Protein AF-A0A7S1FEN5-F1 (afdb_monomer)

Foldseek 3Di:
DVVVVVVVVVVVVVVVVVVVVVVVVVVVVVVVVVVVVVVVVVVVVVVVVVVVVVVVVVVVVVVVVVVVVVVVVVVVVVVVVVVVVVVVVVVVVVVVVVVVVVVPPDPDDDDDDDDDDDDDDDDDDDDDDDDDDDDDDDDDDDDDDDDDDDDDDDDDDDDDDDDDDDDDDDDDDDDDDDDDDDDDPPVVVVVCVVVVVVVVLVDDPPPCPVVVVVVPPDDPQDPDLVSLLVCQSVVVCDPVSNVVSVVSVVVVCVVVVVVVCCVVCVVVVDPCPPPVVVVVVVVVVVVVD

Organism: Noctiluca scintillans (NCBI:txid2966)

Solvent-accessible surface area (backbone atoms only — not comparable to full-atom values): 18601 Å² total; per-residue (Å²): 114,67,67,62,53,51,52,50,52,51,53,51,51,52,52,50,50,52,52,52,50,53,53,47,55,54,48,52,53,51,50,54,52,50,51,56,51,51,56,51,49,54,58,48,51,55,49,52,52,55,49,51,52,54,49,51,54,51,52,52,58,49,50,55,52,51,50,54,51,50,54,50,51,53,53,51,52,51,50,54,53,52,51,51,52,51,53,53,53,50,55,52,48,52,54,50,54,52,52,50,53,64,70,67,56,78,91,74,85,89,78,89,83,84,89,83,90,81,88,82,83,92,78,88,81,86,84,90,88,84,90,85,80,91,82,92,88,90,86,80,86,85,83,88,78,90,80,84,85,84,89,80,93,77,91,79,80,90,82,87,80,82,91,87,85,88,80,92,81,92,79,91,78,90,82,92,74,95,72,79,85,79,77,76,76,66,61,64,58,55,52,51,52,53,48,47,53,55,46,64,76,65,58,88,69,87,85,55,58,73,66,51,60,77,66,51,74,82,73,78,74,59,101,40,73,69,54,56,52,71,54,57,81,49,77,89,64,39,73,67,51,42,50,51,49,52,50,54,46,51,50,51,50,48,52,52,49,50,48,53,47,46,66,66,42,51,63,70,75,33,81,66,71,36,75,64,49,58,51,50,51,53,50,51,52,65,73,75,107

Mean predicted aligned error: 22.25 Å

Secondary structure (DSSP, 8-state):
-HHHHHHHHHHHHHHHHHHHHHHHHHHHHHHHHHHHHHHHHHHHHHHHHHHHHHHHHHHHHHHHHHHHHHHHHHHHHHHHHHHHHHHHHHHHHHHHHHHHHHHTS------------------------------------PPP------------PPPP------------------PPPPPPTHHHHHHHHHHHHHHHTSS--SSSHHHHHHHS------S-HHHHHTTTT-GGG-HHHHHHHHHHHHHHHHHHHHHHHHHHHHHHH-GGGSHHHHHHHHHHHHHH-

Radius of gyration: 44.17 Å; Cα contacts (8 Å, |Δi|>4): 22; chains: 1; bounding box: 114×88×141 Å

Sequence (289 aa):
MEEARMQDLIADLDRLRNTMQERLSKCEAQVAMRQTTAEQTEKLDSKIESLRTQISDRIAGSFDRIQEVQEDCDKLKRAISWDLERVAAGKVREKKDLAVAKLNKPRGAVMRRSDQTDDGEDVEPEYTKRPASVGEVALGKRPDLDVVGGQGFQRATVGIGSVVSHEMSISKMRTGQRRKPKRSTRWEIHQSVLQGIIRAFSMDEESNIGVAAEKANCYELKESVWDASLLLGYSKLGLVSNALLLLGFMINILLQSTFCYLVLYLPHIGDSYTSDGIEDFRRWYRNTS

pLDDT: mean 71.44, std 23.82, range [29.48, 98.19]

Structure (mmCIF, N/CA/C/O backbone):
data_AF-A0A7S1FEN5-F1
#
_entry.id   AF-A0A7S1FEN5-F1
#
loop_
_atom_site.group_PDB
_atom_site.id
_atom_site.type_symbol
_atom_site.label_atom_id
_atom_site.label_alt_id
_atom_site.label_comp_id
_atom_site.label_asym_id
_atom_site.label_entity_id
_atom_site.label_seq_id
_atom_site.pdbx_PDB_ins_code
_atom_site.Cartn_x
_atom_site.Cartn_y
_atom_site.Cartn_z
_atom_site.occupancy
_atom_site.B_iso_or_equiv
_atom_site.auth_seq_id
_atom_site.auth_comp_id
_atom_site.auth_asym_id
_atom_site.auth_atom_id
_atom_site.pdbx_PDB_model_num
ATOM 1 N N . MET A 1 1 ? 43.713 0.591 -63.435 1.00 78.06 1 MET A N 1
ATOM 2 C CA . MET A 1 1 ? 42.940 -0.384 -62.624 1.00 78.06 1 MET A CA 1
ATOM 3 C C . MET A 1 1 ? 43.125 -0.136 -61.127 1.00 78.06 1 MET A C 1
ATOM 5 O O . MET A 1 1 ? 42.150 -0.237 -60.397 1.00 78.06 1 MET A O 1
ATOM 9 N N . GLU A 1 2 ? 44.327 0.218 -60.664 1.00 91.06 2 GLU A N 1
ATOM 10 C CA . GLU A 1 2 ? 44.601 0.494 -59.241 1.00 91.06 2 GLU A CA 1
ATOM 11 C C . GLU A 1 2 ? 43.917 1.763 -58.707 1.00 91.06 2 GLU A C 1
ATOM 13 O O . GLU A 1 2 ? 43.344 1.724 -57.623 1.00 91.06 2 GLU A O 1
ATOM 18 N N . GLU A 1 3 ? 43.864 2.846 -59.489 1.00 92.69 3 GLU A N 1
ATOM 19 C CA . GLU A 1 3 ? 43.166 4.085 -59.095 1.00 92.69 3 GLU A CA 1
ATOM 20 C C . GLU A 1 3 ? 41.672 3.867 -58.818 1.00 92.69 3 GLU A C 1
ATOM 22 O O . GLU A 1 3 ? 41.144 4.367 -57.830 1.00 92.69 3 GLU A O 1
ATOM 27 N N . ALA A 1 4 ? 41.001 3.055 -59.642 1.00 92.38 4 ALA A N 1
ATOM 28 C CA . ALA A 1 4 ? 39.589 2.728 -59.453 1.00 92.38 4 ALA A CA 1
ATOM 29 C C . ALA A 1 4 ? 39.345 1.949 -58.148 1.00 92.38 4 ALA A C 1
ATOM 31 O O . ALA A 1 4 ? 38.371 2.210 -57.451 1.00 92.38 4 ALA A O 1
ATOM 32 N N . ARG A 1 5 ? 40.254 1.034 -57.775 1.00 94.44 5 ARG A N 1
ATOM 33 C CA . ARG A 1 5 ? 40.177 0.304 -56.495 1.00 94.44 5 ARG A CA 1
ATOM 34 C C . ARG A 1 5 ? 40.418 1.219 -55.298 1.00 94.44 5 ARG A C 1
ATOM 36 O O . ARG A 1 5 ? 39.801 1.042 -54.256 1.00 94.44 5 ARG A O 1
ATOM 43 N N . MET A 1 6 ? 41.313 2.193 -55.446 1.00 95.88 6 MET A N 1
ATOM 44 C CA . MET A 1 6 ? 41.593 3.169 -54.397 1.00 95.88 6 MET A CA 1
ATOM 45 C C . MET A 1 6 ? 40.400 4.106 -54.170 1.00 95.88 6 MET A C 1
ATOM 47 O O . MET A 1 6 ? 40.047 4.365 -53.025 1.00 95.88 6 MET A O 1
ATOM 51 N N . GLN A 1 7 ? 39.742 4.563 -55.240 1.00 96.06 7 GLN A N 1
ATOM 52 C CA . GLN A 1 7 ? 38.523 5.372 -55.142 1.00 96.06 7 GLN A CA 1
ATOM 53 C C . GLN A 1 7 ? 37.363 4.611 -54.488 1.00 96.06 7 GLN A C 1
ATOM 55 O O . GLN A 1 7 ? 36.660 5.183 -53.657 1.00 96.06 7 GLN A O 1
ATOM 60 N N . ASP A 1 8 ? 37.199 3.327 -54.811 1.00 96.50 8 ASP A N 1
ATOM 61 C CA . ASP A 1 8 ? 36.177 2.470 -54.197 1.00 96.50 8 ASP A CA 1
ATOM 62 C C . ASP A 1 8 ? 36.429 2.284 -52.690 1.00 96.50 8 ASP A C 1
ATOM 64 O O . ASP A 1 8 ? 35.535 2.484 -51.869 1.00 96.50 8 ASP A O 1
ATOM 68 N N . LEU A 1 9 ? 37.688 2.044 -52.299 1.00 97.00 9 LEU A N 1
ATOM 69 C CA . LEU A 1 9 ? 38.079 1.950 -50.889 1.00 97.00 9 LEU A CA 1
ATOM 70 C C . LEU A 1 9 ? 37.823 3.257 -50.120 1.00 97.00 9 LEU A C 1
ATOM 72 O O . LEU A 1 9 ? 37.379 3.221 -48.973 1.00 97.00 9 LEU A O 1
ATOM 76 N N . ILE A 1 10 ? 38.092 4.414 -50.734 1.00 97.19 10 ILE A N 1
ATOM 77 C CA . ILE A 1 10 ? 37.816 5.726 -50.127 1.00 97.19 10 ILE A CA 1
ATOM 78 C C . ILE A 1 10 ? 36.309 5.904 -49.910 1.00 97.19 10 ILE A C 1
ATOM 80 O O . ILE A 1 10 ? 35.891 6.294 -48.819 1.00 97.19 10 ILE A O 1
ATOM 84 N N . ALA A 1 11 ? 35.493 5.566 -50.912 1.00 96.56 11 ALA A N 1
ATOM 85 C CA . ALA A 1 11 ? 34.041 5.655 -50.809 1.00 96.56 11 ALA A CA 1
ATOM 86 C C . ALA A 1 11 ? 33.482 4.744 -49.700 1.00 96.56 11 ALA A C 1
ATOM 88 O O . ALA A 1 11 ? 32.596 5.158 -48.947 1.00 96.56 11 ALA A O 1
ATOM 89 N N . ASP A 1 12 ? 34.020 3.533 -49.551 1.00 97.69 12 ASP A N 1
ATOM 90 C CA . ASP A 1 12 ? 33.620 2.611 -48.487 1.00 97.69 12 ASP A CA 1
ATOM 91 C C . ASP A 1 12 ? 34.062 3.079 -47.094 1.00 97.69 12 ASP A C 1
ATOM 93 O O . ASP A 1 12 ? 33.288 2.976 -46.136 1.00 97.69 12 ASP A O 1
ATOM 97 N N . LEU A 1 13 ? 35.253 3.672 -46.962 1.00 97.31 13 LEU A N 1
ATOM 98 C CA . LEU A 1 13 ? 35.689 4.291 -45.707 1.00 97.31 13 LEU A CA 1
ATOM 99 C C . LEU A 1 13 ? 34.803 5.480 -45.315 1.00 97.31 13 LEU A C 1
ATOM 101 O O . LEU A 1 13 ? 34.437 5.607 -44.144 1.00 97.31 13 LEU A O 1
ATOM 105 N N . ASP A 1 14 ? 34.404 6.317 -46.274 1.00 97.75 14 ASP A N 1
ATOM 106 C CA . ASP A 1 14 ? 33.474 7.421 -46.028 1.00 97.75 14 ASP A CA 1
ATOM 107 C C . ASP A 1 14 ? 32.087 6.913 -45.601 1.00 97.75 14 ASP A C 1
ATOM 109 O O . ASP A 1 14 ? 31.501 7.438 -44.648 1.00 97.75 14 ASP A O 1
ATOM 113 N N . ARG A 1 15 ? 31.574 5.851 -46.239 1.00 97.88 15 ARG A N 1
ATOM 114 C CA . ARG A 1 15 ? 30.320 5.191 -45.828 1.00 97.88 15 ARG A CA 1
ATOM 115 C C . ARG A 1 15 ? 30.409 4.640 -44.411 1.00 97.88 15 ARG A C 1
ATOM 117 O O . ARG A 1 15 ? 29.484 4.839 -43.617 1.00 97.88 15 ARG A O 1
ATOM 124 N N . LEU A 1 16 ? 31.513 3.973 -44.075 1.00 97.94 16 LEU A N 1
ATOM 125 C CA . LEU A 1 16 ? 31.723 3.414 -42.744 1.00 97.94 16 LEU A CA 1
ATOM 126 C C . LEU A 1 16 ? 31.821 4.518 -41.687 1.00 97.94 16 LEU A C 1
ATOM 128 O O . LEU A 1 16 ? 31.170 4.413 -40.647 1.00 97.94 16 LEU A O 1
ATOM 132 N N . ARG A 1 17 ? 32.567 5.598 -41.962 1.00 98.00 17 ARG A N 1
ATOM 133 C CA . ARG A 1 17 ? 32.655 6.771 -41.079 1.00 98.00 17 ARG A CA 1
ATOM 134 C C . ARG A 1 17 ? 31.272 7.358 -40.818 1.00 98.00 17 ARG A C 1
ATOM 136 O O . ARG A 1 17 ? 30.912 7.562 -39.662 1.00 98.00 17 ARG A O 1
ATOM 143 N N . ASN A 1 18 ? 30.488 7.582 -41.871 1.00 97.81 18 ASN A N 1
ATOM 144 C CA . ASN A 1 18 ? 29.148 8.155 -41.747 1.00 97.81 18 ASN A CA 1
ATOM 145 C C . ASN A 1 18 ? 28.219 7.236 -40.932 1.00 97.81 18 ASN A C 1
ATOM 147 O O . ASN A 1 18 ? 27.517 7.709 -40.042 1.00 97.81 18 ASN A O 1
ATOM 151 N N . THR A 1 19 ? 28.288 5.920 -41.158 1.00 98.19 19 THR A N 1
ATOM 152 C CA . THR A 1 19 ? 27.511 4.924 -40.397 1.00 98.19 19 THR A CA 1
ATOM 153 C C . THR A 1 19 ? 27.903 4.907 -38.916 1.00 98.19 19 THR A C 1
ATOM 155 O O . THR A 1 19 ? 27.044 4.867 -38.035 1.00 98.19 19 THR A O 1
ATOM 158 N N . MET A 1 20 ? 29.203 4.955 -38.609 1.00 97.94 20 MET A N 1
ATOM 159 C CA . MET A 1 20 ? 29.689 5.021 -37.228 1.00 97.94 20 MET A CA 1
ATOM 160 C C . MET A 1 20 ? 29.259 6.319 -36.543 1.00 97.94 20 MET A C 1
ATOM 162 O O . MET A 1 20 ? 28.839 6.285 -35.389 1.00 97.94 20 MET A O 1
ATOM 166 N N . GLN A 1 21 ? 29.305 7.445 -37.255 1.00 97.94 21 GLN A N 1
ATOM 167 C CA . GLN A 1 21 ? 28.906 8.743 -36.723 1.00 97.94 21 GLN A CA 1
ATOM 168 C C . GLN A 1 21 ? 27.400 8.815 -36.438 1.00 97.94 21 GLN A C 1
ATOM 170 O O . GLN A 1 21 ? 27.000 9.315 -35.388 1.00 97.94 21 GLN A O 1
ATOM 175 N N . GLU A 1 22 ? 26.564 8.235 -37.302 1.00 98.00 22 GLU A N 1
ATOM 176 C CA . GLU A 1 22 ? 25.127 8.095 -37.046 1.00 98.00 22 GLU A CA 1
ATOM 177 C C . GLU A 1 22 ? 24.872 7.252 -35.787 1.00 98.00 22 GLU A C 1
ATOM 179 O O . GLU A 1 22 ? 24.154 7.674 -34.877 1.00 98.00 22 GLU A O 1
ATOM 184 N N . ARG A 1 23 ? 25.522 6.086 -35.670 1.00 97.88 23 ARG A N 1
ATOM 185 C CA . ARG A 1 23 ? 25.396 5.229 -34.479 1.00 97.88 23 ARG A CA 1
ATOM 186 C C . ARG A 1 23 ? 25.867 5.928 -33.207 1.00 97.88 23 ARG A C 1
ATOM 188 O O . ARG A 1 23 ? 25.248 5.733 -32.161 1.00 97.88 23 ARG A O 1
ATOM 195 N N . LEU A 1 24 ? 26.921 6.736 -33.296 1.00 98.00 24 LEU A N 1
ATOM 196 C CA . LEU A 1 24 ? 27.443 7.512 -32.177 1.00 98.00 24 LEU A CA 1
ATOM 197 C C . LEU A 1 24 ? 26.436 8.583 -31.743 1.00 98.00 24 LEU A C 1
ATOM 199 O O . LEU A 1 24 ? 26.059 8.592 -30.576 1.00 98.00 24 LEU A O 1
ATOM 203 N N . SER A 1 25 ? 25.880 9.366 -32.677 1.00 97.88 25 SER A N 1
ATOM 204 C CA . SER A 1 25 ? 24.835 10.354 -32.352 1.00 97.88 25 SER A CA 1
ATOM 205 C C . SER A 1 25 ? 23.581 9.718 -31.734 1.00 97.88 25 SER A C 1
ATOM 207 O O . SER A 1 25 ? 22.982 10.263 -30.806 1.00 97.88 25 SER A O 1
ATOM 209 N N . LYS A 1 26 ? 23.203 8.515 -32.189 1.00 98.00 26 LYS A N 1
ATOM 210 C CA . LYS A 1 26 ? 22.077 7.762 -31.623 1.00 98.00 26 LYS A CA 1
ATOM 211 C C . LYS A 1 26 ? 22.383 7.277 -30.205 1.00 98.00 26 LYS A C 1
ATOM 213 O O . LYS A 1 26 ? 21.498 7.298 -29.351 1.00 98.00 26 LYS A O 1
ATOM 218 N N . CYS A 1 27 ? 23.620 6.850 -29.954 1.00 97.56 27 CYS A N 1
ATOM 219 C CA . CYS A 1 27 ? 24.080 6.446 -28.628 1.00 97.56 27 CYS A CA 1
ATOM 220 C C . CYS A 1 27 ? 24.089 7.638 -27.659 1.00 97.56 27 CYS A C 1
ATOM 222 O O . CYS A 1 27 ? 23.552 7.529 -26.560 1.00 97.56 27 CYS A O 1
ATOM 224 N N . GLU A 1 28 ? 24.604 8.795 -28.083 1.00 97.44 28 GLU A N 1
ATOM 225 C CA . GLU A 1 28 ? 24.600 10.034 -27.291 1.00 97.44 28 GLU A CA 1
ATOM 226 C C . GLU A 1 28 ? 23.176 10.473 -26.927 1.00 97.44 28 GLU A C 1
ATOM 228 O O . GLU A 1 28 ? 22.887 10.733 -25.758 1.00 97.44 28 GLU A O 1
ATOM 233 N N . ALA A 1 29 ? 22.251 10.458 -27.893 1.00 97.06 29 ALA A N 1
ATOM 234 C CA . ALA A 1 29 ? 20.841 10.748 -27.638 1.00 97.06 29 ALA A CA 1
ATOM 235 C C . ALA A 1 29 ? 20.212 9.749 -26.646 1.00 97.06 29 ALA A C 1
ATOM 237 O O . ALA A 1 29 ? 19.434 10.135 -25.771 1.00 97.06 29 ALA A O 1
ATOM 238 N N . GLN A 1 30 ? 20.568 8.464 -26.737 1.00 97.12 30 GLN A N 1
ATOM 239 C CA . GLN A 1 30 ? 20.090 7.442 -25.805 1.00 97.12 30 GLN A CA 1
ATOM 240 C C . GLN A 1 30 ? 20.644 7.644 -24.386 1.00 97.12 30 GLN A C 1
ATOM 242 O O . GLN A 1 30 ? 19.918 7.420 -23.415 1.00 97.12 30 GLN A O 1
ATOM 247 N N . VAL A 1 31 ? 21.898 8.079 -24.249 1.00 96.88 31 VAL A N 1
ATOM 248 C CA . VAL A 1 31 ? 22.499 8.421 -22.951 1.00 96.88 31 VAL A CA 1
ATOM 249 C C . VAL A 1 31 ? 21.798 9.631 -22.337 1.00 96.88 31 VAL A C 1
ATOM 251 O O . VAL A 1 31 ? 21.419 9.562 -21.170 1.00 96.88 31 VAL A O 1
ATOM 254 N N . ALA A 1 32 ? 21.533 10.683 -23.118 1.00 96.25 32 ALA A N 1
ATOM 255 C CA . ALA A 1 32 ? 20.797 11.857 -22.645 1.00 96.25 32 ALA A CA 1
ATOM 256 C C . ALA A 1 32 ? 19.379 11.491 -22.167 1.00 96.25 32 ALA A C 1
ATOM 258 O O . ALA A 1 32 ? 18.959 11.883 -21.078 1.00 96.25 32 ALA A O 1
ATOM 259 N N . MET A 1 33 ? 18.662 10.653 -22.926 1.00 96.44 33 MET A N 1
ATOM 260 C CA . MET A 1 33 ? 17.355 10.136 -22.505 1.00 96.44 33 MET A CA 1
ATOM 261 C C . MET A 1 33 ? 17.456 9.354 -21.190 1.00 96.44 33 MET A C 1
ATOM 263 O O . MET A 1 33 ? 16.675 9.599 -20.273 1.00 96.44 33 MET A O 1
ATOM 267 N N . ARG A 1 34 ? 18.447 8.464 -21.049 1.00 95.56 34 ARG A N 1
ATOM 268 C CA . ARG A 1 34 ? 18.653 7.699 -19.808 1.00 95.56 34 ARG A CA 1
ATOM 269 C C . ARG A 1 34 ? 18.972 8.589 -18.607 1.00 95.56 34 ARG A C 1
ATOM 271 O O . ARG A 1 34 ? 18.458 8.325 -17.523 1.00 95.56 34 ARG A O 1
ATOM 278 N N . GLN A 1 35 ? 19.763 9.644 -18.794 1.00 96.62 35 GLN A N 1
ATOM 279 C CA . GLN A 1 35 ? 20.056 10.620 -17.740 1.00 96.62 35 GLN A CA 1
ATOM 280 C C . GLN A 1 35 ? 18.778 11.309 -17.255 1.00 96.62 35 GLN A C 1
ATOM 282 O O . GLN A 1 35 ? 18.487 11.271 -16.064 1.00 96.62 35 GLN A O 1
ATOM 287 N N . THR A 1 36 ? 17.947 11.820 -18.168 1.00 95.94 36 THR A N 1
ATOM 288 C CA . THR A 1 36 ? 16.674 12.451 -17.772 1.00 95.94 36 THR A CA 1
ATOM 289 C C . THR A 1 36 ? 15.723 11.479 -17.068 1.00 95.94 36 THR A C 1
ATOM 291 O O . THR A 1 36 ? 15.047 11.862 -16.114 1.00 95.94 36 THR A O 1
ATOM 294 N N . THR A 1 37 ? 15.686 10.202 -17.474 1.00 94.88 37 THR A N 1
ATOM 295 C CA . THR A 1 37 ? 14.890 9.192 -16.759 1.00 94.88 37 THR A CA 1
ATOM 296 C C . THR A 1 37 ? 15.449 8.891 -15.369 1.00 94.88 37 THR A C 1
ATOM 298 O O . THR A 1 37 ? 14.664 8.741 -14.438 1.00 94.88 37 THR A O 1
ATOM 301 N N . ALA A 1 38 ? 16.776 8.862 -15.205 1.00 95.38 38 ALA A N 1
ATOM 302 C CA . ALA A 1 38 ? 17.422 8.636 -13.913 1.00 95.38 38 ALA A CA 1
ATOM 303 C C . ALA A 1 38 ? 17.136 9.784 -12.924 1.00 95.38 38 ALA A C 1
ATOM 305 O O . ALA A 1 38 ? 16.788 9.546 -11.767 1.00 95.38 38 ALA A O 1
ATOM 306 N N . GLU A 1 39 ? 17.175 11.031 -13.400 1.00 96.56 39 GLU A N 1
ATOM 307 C CA . GLU A 1 39 ? 16.791 12.206 -12.606 1.00 96.56 39 GLU A CA 1
ATOM 308 C C . GLU A 1 39 ? 15.313 12.156 -12.181 1.00 96.56 39 GLU A C 1
ATOM 310 O O . GLU A 1 39 ? 14.952 12.518 -11.057 1.00 96.56 39 GLU A O 1
ATOM 315 N N . GLN A 1 40 ? 14.423 11.682 -13.063 1.00 95.69 40 GLN A N 1
ATOM 316 C CA . GLN A 1 40 ? 13.011 11.500 -12.723 1.00 95.69 40 GLN A CA 1
ATOM 317 C C . GLN A 1 40 ? 12.803 10.412 -11.667 1.00 95.69 40 GLN A C 1
ATOM 319 O O . GLN A 1 40 ? 11.978 10.610 -10.771 1.00 95.69 40 GLN A O 1
ATOM 324 N N . THR A 1 41 ? 13.538 9.298 -11.744 1.00 94.56 41 THR A N 1
ATOM 325 C CA . THR A 1 41 ? 13.460 8.230 -10.737 1.00 94.56 41 THR A CA 1
ATOM 326 C C . THR A 1 41 ? 13.948 8.710 -9.374 1.00 94.56 41 THR A C 1
ATOM 328 O O . THR A 1 41 ? 13.223 8.552 -8.398 1.00 94.56 41 THR A O 1
ATOM 331 N N . GLU A 1 42 ? 15.065 9.441 -9.304 1.00 97.12 42 GLU A N 1
ATOM 332 C CA . GLU A 1 42 ? 15.575 10.006 -8.042 1.00 97.12 42 GLU A CA 1
ATOM 333 C C . GLU A 1 42 ? 14.578 11.002 -7.411 1.00 97.12 42 GLU A C 1
ATOM 335 O O . GLU A 1 42 ? 14.336 11.032 -6.197 1.00 97.12 42 GLU A O 1
ATOM 340 N N . LYS A 1 43 ? 13.905 11.799 -8.249 1.00 97.00 43 LYS A N 1
ATOM 341 C CA . LYS A 1 43 ? 12.845 12.710 -7.801 1.00 97.00 43 LYS A CA 1
ATOM 342 C C . LYS A 1 43 ? 11.600 11.978 -7.287 1.00 97.00 43 LYS A C 1
ATOM 344 O O . LYS A 1 43 ? 10.888 12.514 -6.435 1.00 97.00 43 LYS A O 1
ATOM 349 N N . LEU A 1 44 ? 11.275 10.807 -7.828 1.00 96.62 44 LEU A N 1
ATOM 350 C CA . LEU A 1 44 ? 10.178 9.982 -7.319 1.00 96.62 44 LEU A CA 1
ATOM 351 C C . LEU A 1 44 ? 10.573 9.296 -6.011 1.00 96.62 44 LEU A C 1
ATOM 353 O O . LEU A 1 44 ? 9.789 9.345 -5.065 1.00 96.62 44 LEU A O 1
ATOM 357 N N . ASP A 1 45 ? 11.792 8.773 -5.917 1.00 96.38 45 ASP A N 1
ATOM 358 C CA . ASP A 1 45 ? 12.302 8.116 -4.712 1.00 96.38 45 ASP A CA 1
ATOM 359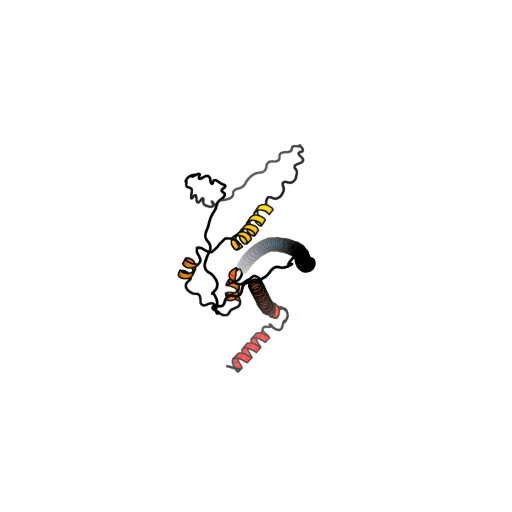 C C . ASP A 1 45 ? 12.346 9.079 -3.520 1.00 96.38 45 ASP A C 1
ATOM 361 O O . ASP A 1 45 ? 11.830 8.775 -2.443 1.00 96.38 45 ASP A O 1
ATOM 365 N N . SER A 1 46 ? 12.829 10.308 -3.726 1.00 96.81 46 SER A N 1
ATOM 366 C CA . SER A 1 46 ? 12.798 11.351 -2.688 1.00 96.81 46 SER A CA 1
ATOM 367 C C . SER A 1 46 ? 11.375 11.718 -2.234 1.00 96.81 46 SER A C 1
ATOM 369 O O . SER A 1 46 ? 11.147 11.985 -1.050 1.00 96.81 46 SER A O 1
ATOM 371 N N . LYS A 1 47 ? 10.381 11.694 -3.134 1.00 97.50 47 LYS A N 1
ATOM 372 C CA . LYS A 1 47 ? 8.966 11.888 -2.763 1.00 97.50 47 LYS A CA 1
ATOM 373 C C . LYS A 1 47 ? 8.408 10.705 -1.982 1.00 97.50 47 LYS A C 1
ATOM 375 O O . LYS A 1 47 ? 7.647 10.926 -1.042 1.00 97.50 47 LYS A O 1
ATOM 380 N N . ILE A 1 48 ? 8.754 9.479 -2.373 1.00 96.19 48 ILE A N 1
ATOM 381 C CA . ILE A 1 48 ? 8.338 8.263 -1.669 1.00 96.19 48 ILE A CA 1
ATOM 382 C C . ILE A 1 48 ? 8.867 8.302 -0.235 1.00 96.19 48 ILE A C 1
ATOM 384 O O . ILE A 1 48 ? 8.086 8.111 0.695 1.00 96.19 48 ILE A O 1
ATOM 388 N N . GLU A 1 49 ? 10.137 8.653 -0.036 1.00 97.38 49 GLU A N 1
ATOM 389 C CA . GLU A 1 49 ? 10.725 8.723 1.304 1.00 97.38 49 GLU A CA 1
ATOM 390 C C . GLU A 1 49 ? 10.107 9.854 2.152 1.00 97.38 49 GLU A C 1
ATOM 392 O O . GLU A 1 49 ? 9.790 9.673 3.332 1.00 97.38 49 GLU A O 1
ATOM 397 N N . SER A 1 50 ? 9.802 11.005 1.541 1.00 97.75 50 SER A N 1
ATOM 398 C CA . SER A 1 50 ? 9.056 12.079 2.214 1.00 97.75 50 SER A CA 1
ATOM 399 C C . SER A 1 50 ? 7.634 11.663 2.617 1.00 97.75 50 SER A C 1
ATOM 401 O O . SER A 1 50 ? 7.155 12.046 3.685 1.00 97.75 50 SER A O 1
ATOM 403 N N . LEU A 1 51 ? 6.933 10.891 1.784 1.00 96.94 51 LEU A N 1
ATOM 404 C CA . LEU A 1 51 ? 5.608 10.375 2.130 1.00 96.94 51 LEU A CA 1
ATOM 405 C C . LEU A 1 51 ? 5.694 9.302 3.215 1.00 96.94 51 LEU A C 1
ATOM 407 O O . LEU A 1 51 ? 4.862 9.286 4.120 1.00 96.94 51 LEU A O 1
ATOM 411 N N . ARG A 1 52 ? 6.710 8.438 3.159 1.00 97.00 52 ARG A N 1
ATOM 412 C CA . ARG A 1 52 ? 6.949 7.384 4.145 1.00 97.00 52 ARG A CA 1
ATOM 413 C C . ARG A 1 52 ? 7.158 7.962 5.542 1.00 97.00 52 ARG A C 1
ATOM 415 O O . ARG A 1 52 ? 6.484 7.542 6.480 1.00 97.00 52 ARG A O 1
ATOM 422 N N . THR A 1 53 ? 8.025 8.964 5.659 1.00 96.75 53 THR A N 1
ATOM 423 C CA . THR A 1 53 ? 8.263 9.697 6.914 1.00 96.75 53 THR A CA 1
ATOM 424 C C . THR A 1 53 ? 6.991 10.383 7.417 1.00 96.75 53 THR A C 1
ATOM 426 O O . THR A 1 53 ? 6.593 10.170 8.558 1.00 96.75 53 THR A O 1
ATOM 429 N N . GLN A 1 54 ? 6.257 11.088 6.548 1.00 97.31 54 GLN A N 1
ATOM 430 C CA . GLN A 1 54 ? 4.988 11.724 6.924 1.00 97.31 54 GLN A CA 1
ATOM 431 C C . GLN A 1 54 ? 3.918 10.726 7.404 1.00 97.31 54 GLN A C 1
ATOM 433 O O . GLN A 1 54 ? 3.149 11.037 8.318 1.00 97.31 54 GLN A O 1
ATOM 438 N N . ILE A 1 55 ? 3.820 9.553 6.774 1.00 95.25 55 ILE A N 1
ATOM 439 C CA . ILE A 1 55 ? 2.895 8.493 7.194 1.00 95.25 55 ILE A CA 1
ATOM 440 C C . ILE A 1 55 ? 3.323 7.940 8.555 1.00 95.25 55 ILE A C 1
ATOM 442 O O . ILE A 1 55 ? 2.475 7.810 9.434 1.00 95.25 55 ILE A O 1
ATOM 446 N N . SER A 1 56 ? 4.617 7.676 8.747 1.00 97.19 56 SER A N 1
ATOM 447 C CA . SER A 1 56 ? 5.163 7.193 10.019 1.00 97.19 56 SER A CA 1
ATOM 448 C C . SER A 1 56 ? 4.853 8.154 11.170 1.00 97.19 56 SER A C 1
ATOM 450 O O . SER A 1 56 ? 4.307 7.733 12.188 1.00 97.19 56 SER A O 1
ATOM 452 N N . ASP A 1 57 ? 5.088 9.453 10.976 1.00 96.56 57 ASP A N 1
ATOM 453 C CA . ASP A 1 57 ? 4.798 10.483 11.981 1.00 96.56 57 ASP A CA 1
ATOM 454 C C . ASP A 1 57 ? 3.300 10.568 12.304 1.00 96.56 57 ASP A C 1
ATOM 456 O O . ASP A 1 57 ? 2.897 10.750 13.455 1.00 96.56 57 ASP A O 1
ATOM 460 N N . ARG A 1 58 ? 2.441 10.414 11.287 1.00 94.75 58 ARG A N 1
ATOM 461 C CA . ARG A 1 58 ? 0.984 10.396 11.473 1.00 94.75 58 ARG A CA 1
ATOM 462 C C . ARG A 1 58 ? 0.513 9.172 12.245 1.00 94.75 58 ARG A C 1
ATOM 464 O O . ARG A 1 58 ? -0.380 9.313 13.079 1.00 94.75 58 ARG A O 1
ATOM 471 N N . ILE A 1 59 ? 1.082 8.002 11.964 1.00 95.19 59 ILE A N 1
ATOM 472 C CA . ILE A 1 59 ? 0.765 6.766 12.682 1.00 95.19 59 ILE A CA 1
ATOM 473 C C . ILE A 1 59 ? 1.196 6.905 14.142 1.00 95.19 59 ILE A C 1
ATOM 475 O O . ILE A 1 59 ? 0.359 6.705 15.021 1.00 95.19 59 ILE A O 1
ATOM 479 N N . ALA A 1 60 ? 2.431 7.346 14.400 1.00 94.38 60 ALA A N 1
ATOM 480 C CA . ALA A 1 60 ? 2.932 7.585 15.753 1.00 94.38 60 ALA A CA 1
ATOM 481 C C . ALA A 1 60 ? 2.026 8.556 16.528 1.00 94.38 60 ALA A C 1
ATOM 483 O O . ALA A 1 60 ? 1.492 8.208 17.577 1.00 94.38 60 ALA A O 1
ATOM 484 N N . GLY A 1 61 ? 1.711 9.718 15.946 1.00 95.06 61 GLY A N 1
ATOM 485 C CA . GLY A 1 61 ? 0.833 10.692 16.597 1.00 95.06 61 GLY A CA 1
ATOM 486 C C . GLY A 1 61 ? -0.619 10.226 16.772 1.00 95.06 61 GLY A C 1
ATOM 487 O O . GLY A 1 61 ? -1.333 10.759 17.621 1.00 95.06 61 GLY A O 1
ATOM 488 N N . SER A 1 62 ? -1.099 9.264 15.977 1.00 92.31 62 SER A N 1
ATOM 489 C CA . SER A 1 62 ? -2.411 8.641 16.197 1.00 92.31 62 SER A CA 1
ATOM 490 C C . SER A 1 62 ? -2.380 7.618 17.330 1.00 92.31 62 SER A C 1
ATOM 492 O O . SER A 1 62 ? -3.338 7.541 18.095 1.00 92.31 62 SER A O 1
ATOM 494 N N . PHE A 1 63 ? -1.270 6.891 17.468 1.00 94.25 63 PHE A N 1
ATOM 495 C CA . PHE A 1 63 ? -1.058 5.927 18.539 1.00 94.25 63 PHE A CA 1
ATOM 496 C C . PHE A 1 63 ? -1.027 6.623 19.903 1.00 94.25 63 PHE A C 1
ATOM 498 O O . PHE A 1 63 ? -1.766 6.220 20.797 1.00 94.25 63 PHE A O 1
ATOM 505 N N . ASP A 1 64 ? -0.304 7.742 20.014 1.00 94.88 64 ASP A N 1
ATOM 506 C CA . ASP A 1 64 ? -0.255 8.553 21.239 1.00 94.88 64 ASP A CA 1
ATOM 507 C C . ASP A 1 64 ? -1.656 9.013 21.685 1.00 94.88 64 ASP A C 1
ATOM 509 O O . ASP A 1 64 ? -2.007 8.939 22.860 1.00 94.88 64 ASP A O 1
ATOM 513 N N . ARG A 1 65 ? -2.505 9.432 20.736 1.00 94.19 65 ARG A N 1
ATOM 514 C CA . ARG A 1 65 ? -3.890 9.853 21.026 1.00 94.19 65 ARG A CA 1
ATOM 515 C C . ARG A 1 65 ? -4.777 8.692 21.458 1.00 94.19 65 ARG A C 1
ATOM 517 O O . ARG A 1 65 ? -5.644 8.873 22.307 1.00 94.19 65 ARG A O 1
ATOM 524 N N . ILE A 1 66 ? -4.610 7.519 20.846 1.00 91.06 66 ILE A N 1
ATOM 525 C CA . ILE A 1 66 ? -5.347 6.313 21.245 1.00 91.06 66 ILE A CA 1
ATOM 526 C C . ILE A 1 66 ? -4.959 5.933 22.673 1.00 91.06 66 ILE A C 1
ATOM 528 O O . ILE A 1 66 ? -5.839 5.629 23.475 1.00 91.06 66 ILE A O 1
ATOM 532 N N . GLN A 1 67 ? -3.669 6.009 23.000 1.00 95.25 67 GLN A N 1
ATOM 533 C CA . GLN A 1 67 ? -3.178 5.747 24.346 1.00 95.25 67 GLN A CA 1
ATOM 534 C C . GLN A 1 67 ? -3.749 6.746 25.364 1.00 95.25 67 GLN A C 1
ATOM 536 O O . GLN A 1 67 ? -4.245 6.326 26.405 1.00 95.25 67 GLN A O 1
ATOM 541 N N . GLU A 1 68 ? -3.771 8.044 25.047 1.00 95.94 68 GLU A N 1
ATOM 542 C CA . GLU A 1 68 ? -4.384 9.074 25.901 1.00 95.94 68 GLU A CA 1
ATOM 543 C C . GLU A 1 68 ? -5.872 8.782 26.171 1.00 95.94 68 GLU A C 1
ATOM 545 O O . GLU A 1 68 ? -6.317 8.765 27.320 1.00 95.94 68 GLU A O 1
ATOM 550 N N . VAL A 1 69 ? -6.640 8.465 25.123 1.00 94.62 69 VAL A N 1
ATOM 551 C CA . VAL A 1 69 ? -8.061 8.100 25.258 1.00 94.62 69 VAL A CA 1
ATOM 552 C C . VAL A 1 69 ? -8.233 6.831 26.093 1.00 94.62 69 VAL A C 1
ATOM 554 O O . VAL A 1 69 ? -9.156 6.749 26.903 1.00 94.62 69 VAL A O 1
ATOM 557 N N . GLN A 1 70 ? -7.351 5.845 25.933 1.00 95.31 70 GLN A N 1
ATOM 558 C CA . GLN A 1 70 ? -7.384 4.616 26.720 1.00 95.31 70 GLN A CA 1
ATOM 559 C C . GLN A 1 70 ? -7.140 4.895 28.210 1.00 95.31 70 GLN A C 1
ATOM 561 O O . GLN A 1 70 ? -7.886 4.397 29.057 1.00 95.31 70 GLN A O 1
ATOM 566 N N . GLU A 1 71 ? -6.160 5.738 28.540 1.00 96.81 71 GLU A N 1
ATOM 567 C CA . GLU A 1 71 ? -5.891 6.151 29.919 1.00 96.81 71 GLU A CA 1
ATOM 568 C C . GLU A 1 71 ? -7.089 6.877 30.548 1.00 96.81 71 GLU A C 1
ATOM 570 O O . GLU A 1 71 ? -7.409 6.659 31.723 1.00 96.81 71 GLU A O 1
ATOM 575 N N . ASP A 1 72 ? -7.784 7.711 29.776 1.00 95.56 72 ASP A N 1
ATOM 576 C CA . ASP A 1 72 ? -8.985 8.412 30.227 1.00 95.56 72 ASP A CA 1
ATOM 577 C C . ASP A 1 72 ? -10.189 7.478 30.396 1.00 95.56 72 ASP A C 1
ATOM 579 O O . ASP A 1 72 ? -10.909 7.581 31.396 1.00 95.56 72 ASP A O 1
ATOM 583 N N . CYS A 1 73 ? -10.374 6.504 29.501 1.00 93.06 73 CYS A N 1
ATOM 584 C CA . CYS A 1 73 ? -11.363 5.441 29.676 1.00 93.06 73 CYS A CA 1
ATOM 585 C C . CYS A 1 73 ? -11.108 4.639 30.961 1.00 93.06 73 CYS A C 1
ATOM 587 O O . CYS A 1 73 ? -12.051 4.351 31.703 1.00 93.06 73 CYS A O 1
ATOM 589 N N . ASP A 1 74 ? -9.850 4.327 31.277 1.00 95.75 74 ASP A N 1
ATOM 590 C CA . ASP A 1 74 ? -9.495 3.609 32.503 1.00 95.75 74 ASP A CA 1
ATOM 591 C C . ASP A 1 74 ? -9.721 4.451 33.766 1.00 95.75 74 ASP A C 1
ATOM 593 O O . ASP A 1 74 ? -10.174 3.927 34.792 1.00 95.75 74 ASP A O 1
ATOM 597 N N . LYS A 1 75 ? -9.448 5.763 33.716 1.00 96.88 75 LYS A N 1
ATOM 598 C CA . LYS A 1 75 ? -9.794 6.695 34.806 1.00 96.88 75 LYS A CA 1
ATOM 599 C C . LYS A 1 75 ? -11.304 6.743 35.023 1.00 96.88 75 LYS A C 1
ATOM 601 O O . LYS A 1 75 ? -11.752 6.623 36.164 1.00 96.88 75 LYS A O 1
ATOM 606 N N . LEU A 1 76 ? -12.080 6.864 33.946 1.00 96.00 76 LEU A N 1
ATOM 607 C CA . LEU A 1 76 ? -13.539 6.898 34.006 1.00 96.00 76 LEU A CA 1
ATOM 608 C C . LEU A 1 76 ? -14.106 5.590 34.571 1.00 96.00 76 LEU A C 1
ATOM 610 O O . LEU A 1 76 ? -14.960 5.615 35.455 1.00 96.00 76 LEU A O 1
ATOM 614 N N . LYS A 1 77 ? -13.580 4.442 34.131 1.00 95.50 77 LYS A N 1
ATOM 615 C CA . LYS A 1 77 ? -13.962 3.121 34.648 1.00 95.50 77 LYS A CA 1
ATOM 616 C C . LYS A 1 77 ? -13.720 3.006 36.155 1.00 95.50 77 LYS A C 1
ATOM 618 O O . LYS A 1 77 ? -14.582 2.508 36.878 1.00 95.50 77 LYS A O 1
ATOM 623 N N . ARG A 1 78 ? -12.575 3.498 36.644 1.00 95.50 78 ARG A N 1
ATOM 624 C CA . ARG A 1 78 ? -12.262 3.541 38.082 1.00 95.50 78 ARG A CA 1
ATOM 625 C C . ARG A 1 78 ? -13.212 4.459 38.857 1.00 95.50 78 ARG A C 1
ATOM 627 O O . ARG A 1 78 ? -13.684 4.055 39.916 1.00 95.50 78 ARG A O 1
ATOM 634 N N . ALA A 1 79 ? -13.536 5.636 38.321 1.00 94.69 79 ALA A N 1
ATOM 635 C CA . ALA A 1 79 ? -14.483 6.567 38.942 1.00 94.69 79 ALA A CA 1
ATOM 636 C C . ALA A 1 79 ? -15.891 5.960 39.072 1.00 94.69 79 ALA A C 1
ATOM 638 O O . ALA A 1 79 ? -16.466 5.968 40.157 1.00 94.69 79 ALA A O 1
ATOM 639 N N . ILE A 1 80 ? -16.400 5.336 38.004 1.00 93.38 80 ILE A N 1
ATOM 640 C CA . ILE A 1 80 ? -17.703 4.653 38.015 1.00 93.38 80 ILE A CA 1
ATOM 641 C C . ILE A 1 80 ? -17.723 3.522 39.052 1.00 93.38 80 ILE A C 1
ATOM 643 O O . ILE A 1 80 ? -18.696 3.376 39.790 1.00 93.38 80 ILE A O 1
ATOM 647 N N . SER A 1 81 ? -16.644 2.736 39.142 1.00 96.00 81 SER A N 1
ATOM 648 C CA . SER A 1 81 ? -16.525 1.675 40.149 1.00 96.00 81 SER A CA 1
ATOM 649 C C . SER A 1 81 ? -16.598 2.228 41.576 1.00 96.00 81 SER A C 1
ATOM 651 O O . SER A 1 81 ? -17.283 1.650 42.418 1.00 96.00 81 SER A O 1
ATOM 653 N N . TRP A 1 82 ? -15.920 3.348 41.845 1.00 94.44 82 TRP A N 1
ATOM 654 C CA . TRP A 1 82 ? -15.950 4.019 43.147 1.00 94.44 82 TRP A CA 1
ATOM 655 C C . TRP A 1 82 ? -17.341 4.566 43.493 1.00 94.44 82 TRP A C 1
ATOM 657 O O . TRP A 1 82 ? -17.797 4.422 44.630 1.00 94.44 82 TRP A O 1
ATOM 667 N N . ASP A 1 83 ? -18.040 5.164 42.529 1.00 91.94 83 ASP A N 1
ATOM 668 C CA . ASP A 1 83 ? -19.393 5.683 42.743 1.00 91.94 83 ASP A CA 1
ATOM 669 C C . ASP A 1 83 ? -20.399 4.554 43.005 1.00 91.94 83 ASP A C 1
ATOM 671 O O . ASP A 1 83 ? -21.219 4.656 43.920 1.00 91.94 83 ASP A O 1
ATOM 675 N N . LEU A 1 84 ? -20.298 3.437 42.277 1.00 92.69 84 LEU A N 1
ATOM 676 C CA . LEU A 1 84 ? -21.103 2.235 42.524 1.00 92.69 84 LEU A CA 1
ATOM 677 C C . LEU A 1 84 ? -20.875 1.670 43.930 1.00 92.69 84 LEU A C 1
ATOM 679 O O . LEU A 1 84 ? -21.841 1.329 44.616 1.00 92.69 84 LEU A O 1
ATOM 683 N N . GLU A 1 85 ? -19.622 1.610 44.384 1.00 92.19 85 GLU A N 1
ATOM 684 C CA . GLU A 1 85 ? -19.280 1.155 45.734 1.00 92.19 85 GLU A CA 1
ATOM 685 C C . GLU A 1 85 ? -19.875 2.080 46.807 1.00 92.19 85 GLU A C 1
ATOM 687 O O . GLU A 1 85 ? -20.471 1.611 47.781 1.00 92.19 85 GLU A O 1
ATOM 692 N N . ARG A 1 86 ? -19.815 3.402 46.598 1.00 88.19 86 ARG A N 1
ATOM 693 C CA . ARG A 1 86 ? -20.447 4.388 47.488 1.00 88.19 86 ARG A CA 1
ATOM 694 C C . ARG A 1 86 ? -21.964 4.254 47.531 1.00 88.19 86 ARG A C 1
ATOM 696 O O . ARG A 1 86 ? -22.541 4.291 48.619 1.00 88.19 86 ARG A O 1
ATOM 703 N N . VAL A 1 87 ? -22.615 4.075 46.382 1.00 90.19 87 VAL A N 1
ATOM 704 C CA . VAL A 1 87 ? -24.069 3.867 46.302 1.00 90.19 87 VAL A CA 1
ATOM 705 C C . VAL A 1 87 ? -24.469 2.571 47.011 1.00 90.19 87 VAL A C 1
ATOM 707 O O . VAL A 1 87 ? -25.440 2.559 47.773 1.00 90.19 87 VAL A O 1
ATOM 710 N N . ALA A 1 88 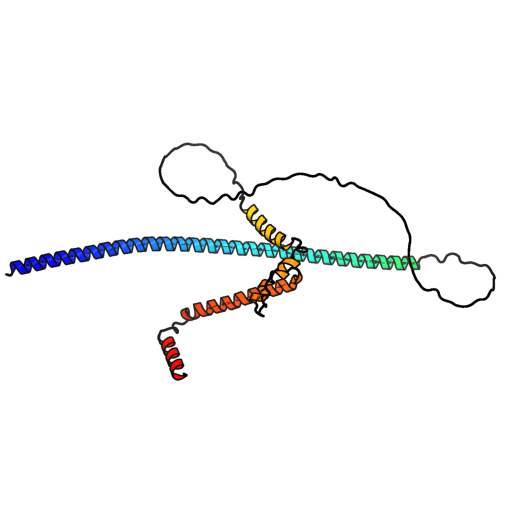? -23.705 1.492 46.822 1.00 86.56 88 ALA A N 1
ATOM 711 C CA . ALA A 1 88 ? -23.926 0.230 47.519 1.00 86.56 88 ALA A CA 1
ATOM 712 C C . ALA A 1 88 ? -23.774 0.396 49.041 1.00 86.56 88 ALA A C 1
ATOM 714 O O . ALA A 1 88 ? -24.662 -0.007 49.796 1.00 86.56 88 ALA A O 1
ATOM 715 N N . ALA A 1 89 ? -22.709 1.059 49.502 1.00 84.00 89 ALA A N 1
ATOM 716 C CA . ALA A 1 89 ? -22.481 1.335 50.919 1.00 84.00 89 ALA A CA 1
ATOM 717 C C . ALA A 1 89 ? -23.572 2.235 51.535 1.00 84.00 89 ALA A C 1
ATOM 719 O O . ALA A 1 89 ? -24.011 1.990 52.663 1.00 84.00 89 ALA A O 1
ATOM 720 N N . GLY A 1 90 ? -24.048 3.241 50.794 1.00 81.75 90 GLY A N 1
ATOM 721 C CA . GLY A 1 90 ? -25.143 4.124 51.201 1.00 81.75 90 GLY A CA 1
ATOM 722 C C . GLY A 1 90 ? -26.456 3.368 51.411 1.00 81.75 90 GLY A C 1
ATOM 723 O O . GLY A 1 90 ? -27.052 3.461 52.484 1.00 81.75 90 GLY A O 1
ATOM 724 N N . LYS A 1 91 ? -26.851 2.522 50.449 1.00 78.19 91 LYS A N 1
ATOM 725 C CA . LYS A 1 91 ? -28.043 1.663 50.584 1.00 78.19 91 LYS A CA 1
ATOM 726 C C . LYS A 1 91 ? -27.943 0.682 51.755 1.00 78.19 91 LYS A C 1
ATOM 728 O O . LYS A 1 91 ? -28.955 0.346 52.370 1.00 78.19 91 LYS A O 1
ATOM 733 N N . VAL A 1 92 ? -26.741 0.202 52.080 1.00 71.56 92 VAL A N 1
ATOM 734 C CA . VAL A 1 92 ? -26.527 -0.675 53.244 1.00 71.56 92 VAL A CA 1
ATOM 735 C C . VAL A 1 92 ? -26.744 0.078 54.559 1.00 71.56 92 VAL A C 1
ATOM 737 O O . VAL A 1 92 ? -27.336 -0.491 55.477 1.00 71.56 92 VAL A O 1
ATOM 740 N N . ARG A 1 93 ? -26.310 1.342 54.665 1.00 68.62 93 ARG A N 1
ATOM 741 C CA . ARG A 1 93 ? -26.584 2.175 55.851 1.00 68.62 93 ARG A CA 1
ATOM 742 C C . ARG A 1 93 ? -28.072 2.456 56.005 1.00 68.62 93 ARG A C 1
ATOM 744 O O . ARG A 1 93 ? -28.611 2.185 57.067 1.00 68.62 93 ARG A O 1
ATOM 751 N N . GLU A 1 94 ? -28.746 2.840 54.925 1.00 69.88 94 GLU A N 1
ATOM 752 C CA . GLU A 1 94 ? -30.188 3.107 54.938 1.00 69.88 94 GLU A CA 1
ATOM 753 C C . GLU A 1 94 ? -30.999 1.895 55.431 1.00 69.88 94 GLU A C 1
ATOM 755 O O . GLU A 1 94 ? -31.884 2.024 56.276 1.00 69.88 94 GLU A O 1
ATOM 760 N N . LYS A 1 95 ? -30.652 0.679 54.984 1.00 72.06 95 LYS A N 1
ATOM 761 C CA . LYS A 1 95 ? -31.291 -0.552 55.482 1.00 72.06 95 LYS A CA 1
ATOM 762 C C . LYS A 1 95 ? -31.014 -0.817 56.964 1.00 72.06 95 LYS A C 1
ATOM 764 O O . LYS A 1 95 ? -31.910 -1.302 57.656 1.00 72.06 95 LYS A O 1
ATOM 769 N N . LYS A 1 96 ? -29.800 -0.533 57.451 1.00 69.62 96 LYS A N 1
ATOM 770 C CA . LYS A 1 96 ? -29.451 -0.670 58.877 1.00 69.62 96 LYS A CA 1
ATOM 771 C C . LYS A 1 96 ? -30.223 0.338 59.725 1.00 69.62 96 LYS A C 1
ATOM 773 O O . LYS A 1 96 ? -30.821 -0.062 60.718 1.00 69.62 96 LYS A O 1
ATOM 778 N N . ASP A 1 97 ? -30.288 1.591 59.294 1.00 74.19 97 ASP A N 1
ATOM 779 C CA . ASP A 1 97 ? -31.008 2.655 59.995 1.00 74.19 97 ASP A CA 1
ATOM 780 C C . ASP A 1 97 ? -32.516 2.367 60.032 1.00 74.19 97 ASP A C 1
ATOM 782 O O . ASP A 1 97 ? -33.156 2.508 61.074 1.00 74.19 97 ASP A O 1
ATOM 786 N N . LEU A 1 98 ? -33.079 1.838 58.938 1.00 72.25 98 LEU A N 1
ATOM 787 C CA . LEU A 1 98 ? -34.471 1.389 58.889 1.00 72.25 98 LEU A CA 1
ATOM 788 C C . LEU A 1 98 ? -34.737 0.198 59.829 1.00 72.25 98 LEU A C 1
ATOM 790 O O . LEU A 1 98 ? -35.796 0.128 60.454 1.00 72.25 98 LEU A O 1
ATOM 794 N N . ALA A 1 99 ? -33.796 -0.744 59.949 1.00 70.50 99 ALA A N 1
ATOM 795 C CA . ALA A 1 99 ? -33.908 -1.862 60.888 1.00 70.50 99 ALA A CA 1
ATOM 796 C C . ALA A 1 99 ? -33.857 -1.386 62.350 1.00 70.50 99 ALA A C 1
ATOM 798 O O . ALA A 1 99 ? -34.668 -1.824 63.165 1.00 70.50 99 ALA A O 1
ATOM 799 N N . VAL A 1 100 ? -32.968 -0.439 62.665 1.00 72.44 100 VAL A N 1
ATOM 800 C CA . VAL A 1 100 ? -32.866 0.180 63.996 1.00 72.44 100 VAL A CA 1
ATOM 801 C C . VAL A 1 100 ? -34.126 0.988 64.327 1.00 72.44 100 VAL A C 1
ATOM 803 O O . VAL A 1 100 ? -34.668 0.855 65.423 1.00 72.44 100 VAL A O 1
ATOM 806 N N . ALA A 1 101 ? -34.664 1.756 63.375 1.00 70.88 101 ALA A N 1
ATOM 807 C CA . ALA A 1 101 ? -35.909 2.506 63.554 1.00 70.88 101 ALA A CA 1
ATOM 808 C C . ALA A 1 101 ? -37.124 1.593 63.803 1.00 70.88 101 ALA A C 1
ATOM 810 O O . ALA A 1 101 ? -37.985 1.917 64.621 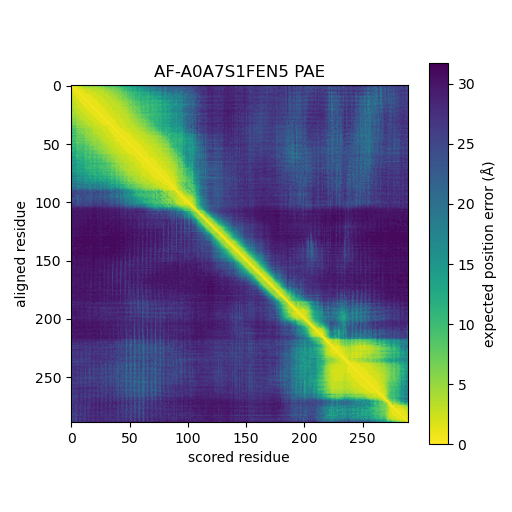1.00 70.88 101 ALA A O 1
ATOM 811 N N . LYS A 1 102 ? -37.190 0.423 63.148 1.00 70.94 102 LYS A N 1
ATOM 812 C CA . LYS A 1 102 ? -38.225 -0.589 63.428 1.00 70.94 102 LYS A CA 1
ATOM 813 C C . LYS A 1 102 ? -38.112 -1.167 64.841 1.00 70.94 102 LYS A C 1
ATOM 815 O O . LYS A 1 102 ? -39.140 -1.469 65.440 1.00 70.94 102 LYS A O 1
ATOM 820 N N . LEU A 1 103 ? -36.894 -1.299 65.368 1.00 64.94 103 LEU A N 1
ATOM 821 C CA . LEU A 1 103 ? -36.627 -1.827 66.710 1.00 64.94 103 LEU A CA 1
ATOM 822 C C . LEU A 1 103 ? -36.932 -0.810 67.823 1.00 64.94 103 LEU A C 1
ATOM 824 O O . LEU A 1 103 ? -37.419 -1.196 68.880 1.00 64.94 103 LEU A O 1
ATOM 828 N N . ASN A 1 104 ? -36.713 0.482 67.563 1.00 63.25 104 ASN A N 1
ATOM 829 C CA . ASN A 1 104 ? -36.982 1.577 68.505 1.00 63.25 104 ASN A CA 1
ATOM 830 C C . ASN A 1 104 ? -38.417 2.125 68.450 1.00 63.25 104 ASN A C 1
ATOM 832 O O . ASN A 1 104 ? -38.716 3.132 69.095 1.00 63.25 104 ASN A O 1
ATOM 836 N N . LYS A 1 105 ? -39.328 1.489 67.705 1.00 61.78 105 LYS A N 1
ATOM 837 C CA . LYS A 1 105 ? -40.738 1.886 67.703 1.00 61.78 105 LYS A CA 1
ATOM 838 C C . LYS A 1 105 ? -41.335 1.581 69.088 1.00 61.78 105 LYS A C 1
ATOM 840 O O . LYS A 1 105 ? -41.382 0.409 69.468 1.00 61.78 105 LYS A O 1
ATOM 845 N N . PRO A 1 106 ? -41.782 2.587 69.865 1.00 52.62 106 PRO A N 1
ATOM 846 C CA . PRO A 1 106 ? -42.2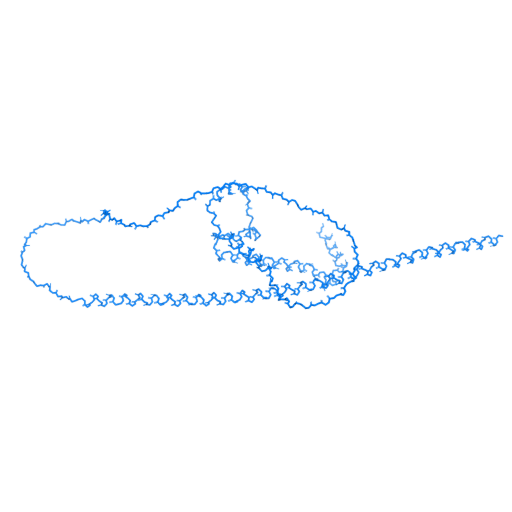69 2.345 71.214 1.00 52.62 106 PRO A CA 1
ATOM 847 C C . PRO A 1 106 ? -43.522 1.466 71.161 1.00 52.62 106 PRO A C 1
ATOM 849 O O . PRO A 1 106 ? -44.527 1.821 70.545 1.00 52.62 106 PRO A O 1
ATOM 852 N N . ARG A 1 107 ? -43.459 0.306 71.827 1.00 52.72 107 ARG A N 1
ATOM 853 C CA . ARG A 1 107 ? -44.625 -0.512 72.191 1.00 52.72 107 ARG A CA 1
ATOM 854 C C . ARG A 1 107 ? -45.416 0.235 73.267 1.00 52.72 107 ARG A C 1
ATOM 856 O O . ARG A 1 107 ? -45.306 -0.059 74.451 1.00 52.72 107 ARG A O 1
ATOM 863 N N . GLY A 1 108 ? -46.162 1.253 72.857 1.00 49.31 108 GLY A N 1
ATOM 864 C CA . GLY A 1 108 ? -47.049 2.017 73.723 1.00 49.31 108 GLY A CA 1
ATOM 865 C C . GLY A 1 108 ? -48.512 1.696 73.440 1.00 49.31 108 GLY A C 1
ATOM 866 O O . GLY A 1 108 ? -48.997 2.013 72.362 1.00 49.31 108 GLY A O 1
ATOM 867 N N . ALA A 1 109 ? -49.178 1.138 74.455 1.00 48.16 109 ALA A N 1
ATOM 868 C CA . ALA A 1 109 ? -50.627 1.031 74.659 1.00 48.16 109 ALA A CA 1
ATOM 869 C C . ALA A 1 109 ? -51.409 -0.051 73.884 1.00 48.16 109 ALA A C 1
ATOM 871 O O . ALA A 1 109 ? -52.123 0.225 72.927 1.00 48.16 109 ALA A O 1
ATOM 872 N N . VAL A 1 110 ? -51.414 -1.272 74.431 1.00 45.16 110 VAL A N 1
ATOM 873 C CA . VAL A 1 110 ? -52.630 -2.104 74.447 1.00 45.16 110 VAL A CA 1
ATOM 874 C C . VAL A 1 110 ? -52.890 -2.494 75.897 1.00 45.16 110 VAL A C 1
ATOM 876 O O . VAL A 1 110 ? -52.215 -3.356 76.455 1.00 45.16 110 VAL A O 1
ATOM 879 N N . MET A 1 111 ? -53.847 -1.815 76.528 1.00 42.09 111 MET A N 1
ATOM 880 C CA . MET A 1 111 ? -54.370 -2.170 77.842 1.00 42.09 111 MET A CA 1
ATOM 881 C C . MET A 1 111 ? -55.897 -2.279 77.742 1.00 42.09 111 MET A C 1
ATOM 883 O O . MET A 1 111 ? -56.559 -1.276 77.512 1.00 42.09 111 MET A O 1
ATOM 887 N N . ARG A 1 112 ? -56.384 -3.522 77.912 1.00 42.94 112 ARG A N 1
ATOM 888 C CA . ARG A 1 112 ? -57.712 -4.006 78.371 1.00 42.94 112 ARG A CA 1
ATOM 889 C C . ARG A 1 112 ? -59.001 -3.376 77.802 1.00 42.94 112 ARG A C 1
ATOM 891 O O . ARG A 1 112 ? -59.262 -2.218 78.095 1.00 42.94 112 ARG A O 1
ATOM 898 N N . ARG A 1 113 ? -59.933 -4.217 77.300 1.00 36.03 113 ARG A N 1
ATOM 899 C CA . ARG A 1 113 ? -61.122 -4.722 78.051 1.00 36.03 113 ARG A CA 1
ATOM 900 C C . ARG A 1 113 ? -61.970 -5.737 77.241 1.00 36.03 113 ARG A C 1
ATOM 902 O O . ARG A 1 113 ? -62.376 -5.424 76.136 1.00 36.03 113 ARG A O 1
ATOM 909 N N . SER A 1 114 ? -62.187 -6.898 77.866 1.00 40.50 114 SER A N 1
ATOM 910 C CA . SER A 1 114 ? -63.362 -7.800 77.924 1.00 40.50 114 SER A CA 1
ATOM 911 C C . SER A 1 114 ? -64.205 -8.209 76.700 1.00 40.50 114 SER A C 1
ATOM 913 O O . SER A 1 114 ? -64.727 -7.368 75.985 1.00 40.50 114 SER A O 1
ATOM 915 N N . ASP A 1 115 ? -64.431 -9.533 76.664 1.00 42.62 115 ASP A N 1
ATOM 916 C CA . ASP A 1 115 ? -65.653 -10.296 76.346 1.00 42.62 115 ASP A CA 1
ATOM 917 C C . ASP A 1 115 ? -66.375 -10.073 75.013 1.00 42.62 115 ASP A C 1
ATOM 919 O O . ASP A 1 115 ? -67.121 -9.113 74.875 1.00 42.62 115 ASP A O 1
ATOM 923 N N . GLN A 1 116 ? -66.292 -11.066 74.117 1.00 40.34 116 GLN A N 1
ATOM 924 C CA . GLN A 1 116 ? -67.479 -11.785 73.625 1.00 40.34 116 GLN A CA 1
ATOM 925 C C . GLN A 1 116 ? -67.059 -13.071 72.884 1.00 40.34 116 GLN A C 1
ATOM 927 O O . GLN A 1 116 ? -66.237 -13.034 71.973 1.00 40.34 116 GLN A O 1
ATOM 932 N N . THR A 1 117 ? -67.613 -14.202 73.314 1.00 47.53 117 THR A N 1
ATOM 933 C CA . THR A 1 117 ? -67.690 -15.480 72.592 1.00 47.53 117 THR A CA 1
ATOM 934 C C . THR A 1 117 ? -68.612 -15.342 71.381 1.00 47.53 117 THR A C 1
ATOM 936 O O . THR A 1 117 ? -69.708 -14.821 71.574 1.00 47.53 117 THR A O 1
ATOM 939 N N . ASP A 1 118 ? -68.229 -15.845 70.206 1.00 38.69 118 ASP A N 1
ATOM 940 C CA . ASP A 1 118 ? -69.151 -16.594 69.337 1.00 38.69 118 ASP A CA 1
ATOM 941 C C . ASP A 1 118 ? -68.399 -17.324 68.214 1.00 38.69 118 ASP A C 1
ATOM 943 O O . ASP A 1 118 ? -67.312 -16.919 67.798 1.00 38.69 118 ASP A O 1
ATOM 947 N N . ASP A 1 119 ? -68.995 -18.430 67.801 1.00 43.59 119 ASP A N 1
ATOM 948 C CA . ASP A 1 119 ? -68.447 -19.543 67.036 1.00 43.59 119 ASP A CA 1
ATOM 949 C C . ASP A 1 119 ? -68.252 -19.254 65.531 1.00 43.59 119 ASP A C 1
ATOM 951 O O . ASP A 1 119 ? -68.860 -18.341 64.973 1.00 43.59 119 ASP A O 1
ATOM 955 N N . GLY A 1 120 ? -67.473 -20.101 64.841 1.00 44.44 120 GLY A N 1
ATOM 956 C CA . GLY A 1 120 ? -67.670 -20.324 63.398 1.00 44.44 120 GLY A CA 1
ATOM 957 C C . GLY A 1 120 ? -66.428 -20.292 62.507 1.00 44.44 120 GLY A C 1
ATOM 958 O O . GLY A 1 120 ? -66.084 -19.253 61.962 1.00 44.44 120 GLY A O 1
ATOM 959 N N . GLU A 1 121 ? -65.829 -21.474 62.357 1.00 43.12 121 GLU A N 1
ATOM 960 C CA . GLU A 1 121 ? -65.332 -22.112 61.124 1.00 43.12 121 GLU A CA 1
ATOM 961 C C . GLU A 1 121 ? -64.476 -21.349 60.085 1.00 43.12 121 GLU A C 1
ATOM 963 O O . GLU A 1 121 ? -64.809 -20.299 59.539 1.00 43.12 121 GLU A O 1
ATOM 968 N N . ASP A 1 122 ? -63.374 -22.026 59.753 1.00 48.41 122 ASP A N 1
ATOM 969 C CA . ASP A 1 122 ? -62.428 -21.806 58.664 1.00 48.41 122 ASP A CA 1
ATOM 970 C C . ASP A 1 122 ? -63.092 -21.662 57.285 1.00 48.41 122 ASP A C 1
ATOM 972 O O . ASP A 1 122 ? -63.873 -22.532 56.929 1.00 48.41 122 ASP A O 1
ATOM 976 N N . VAL A 1 123 ? -62.681 -20.675 56.472 1.00 49.97 123 VAL A N 1
ATOM 977 C CA . VAL A 1 123 ? -62.376 -20.810 55.023 1.00 49.97 123 VAL A CA 1
ATOM 978 C C . VAL A 1 123 ? -61.533 -19.592 54.573 1.00 49.97 123 VAL A C 1
ATOM 980 O O . VAL A 1 123 ? -61.901 -18.439 54.796 1.00 49.97 123 VAL A O 1
ATOM 983 N N . GLU A 1 124 ? -60.387 -19.859 53.937 1.00 52.78 124 GLU A N 1
ATOM 984 C CA . GLU A 1 124 ? -59.504 -18.908 53.229 1.00 52.78 124 GLU A CA 1
ATOM 985 C C . GLU A 1 124 ? -60.231 -17.955 52.255 1.00 52.78 124 GLU A C 1
ATOM 987 O O . GLU A 1 124 ? -61.170 -18.367 51.576 1.00 52.78 124 GLU A O 1
ATOM 992 N N . PRO A 1 125 ? -59.668 -16.755 52.002 1.00 50.22 125 PRO A N 1
ATOM 993 C CA . PRO A 1 125 ? -59.807 -16.160 50.677 1.00 50.22 125 PRO A CA 1
ATOM 994 C C . PRO A 1 125 ? -58.464 -15.757 50.047 1.00 50.22 125 PRO A C 1
ATOM 996 O O . PRO A 1 125 ? -57.787 -14.812 50.449 1.00 50.22 125 PRO A O 1
ATOM 999 N N . GLU A 1 126 ? -58.118 -16.531 49.023 1.00 36.59 126 GLU A N 1
ATOM 1000 C CA . GLU A 1 126 ? -57.749 -16.136 47.659 1.00 36.59 126 GLU A CA 1
ATOM 1001 C C . GLU A 1 126 ? -57.398 -14.652 47.390 1.00 36.59 126 GLU A C 1
ATOM 1003 O O . GLU A 1 126 ? -58.190 -13.721 47.553 1.00 36.59 126 GLU A O 1
ATOM 1008 N N . TYR A 1 127 ? -56.182 -14.455 46.877 1.00 41.31 127 TYR A N 1
ATOM 1009 C CA . TYR A 1 127 ? 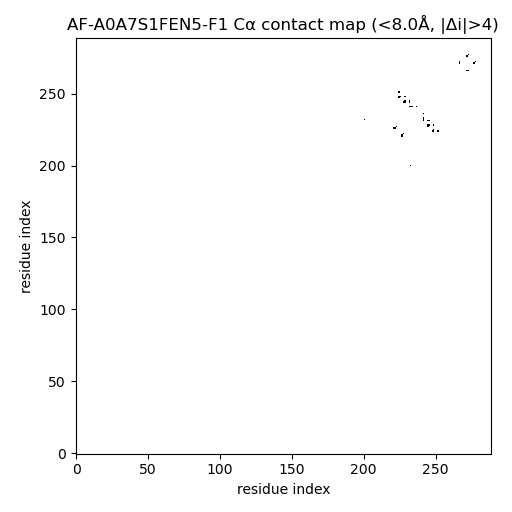-55.620 -13.176 46.454 1.00 41.31 127 TYR A CA 1
ATOM 1010 C C . TYR A 1 127 ? -56.120 -12.717 45.061 1.00 41.31 127 TYR A C 1
ATOM 1012 O O . TYR A 1 127 ? -56.130 -13.465 44.090 1.00 41.31 127 TYR A O 1
ATOM 1020 N N . THR A 1 128 ? -56.386 -11.405 44.990 1.00 39.59 128 THR A N 1
ATOM 1021 C CA . THR A 1 128 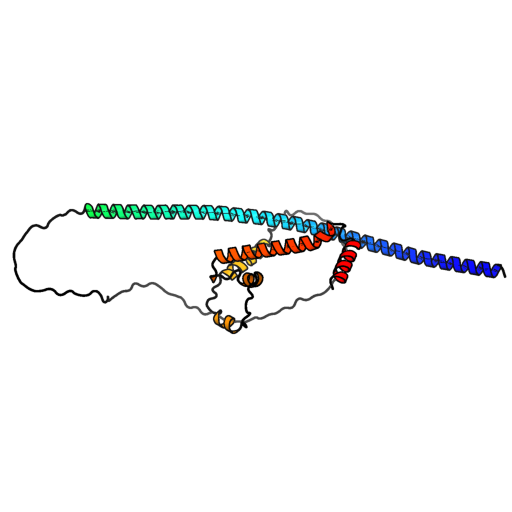? -56.078 -10.440 43.905 1.00 39.59 128 THR A CA 1
ATOM 1022 C C . THR A 1 128 ? -56.800 -10.469 42.545 1.00 39.59 128 THR A C 1
ATOM 1024 O O . THR A 1 128 ? -56.427 -11.162 41.607 1.00 39.59 128 THR A O 1
ATOM 1027 N N . LYS A 1 129 ? -57.671 -9.461 42.361 1.00 43.16 129 LYS A N 1
ATOM 1028 C CA . LYS A 1 129 ? -57.900 -8.609 41.159 1.00 43.16 129 LYS A CA 1
ATOM 1029 C C . LYS A 1 129 ? -58.693 -7.385 41.659 1.00 43.16 129 LYS A C 1
ATOM 1031 O O . LYS A 1 129 ? -59.588 -7.576 42.463 1.00 43.16 129 LYS A O 1
ATOM 1036 N N . ARG A 1 130 ? -58.531 -6.113 41.283 1.00 36.94 130 ARG A N 1
ATOM 1037 C CA . ARG A 1 130 ? -57.736 -5.294 40.342 1.00 36.94 130 ARG A CA 1
ATOM 1038 C C . ARG A 1 130 ? -58.128 -3.820 40.690 1.00 36.94 130 ARG A C 1
ATOM 1040 O O . ARG A 1 130 ? -59.241 -3.636 41.178 1.00 36.94 130 ARG A O 1
ATOM 1047 N N . PRO A 1 131 ? -57.307 -2.774 40.464 1.00 50.94 131 PRO A N 1
ATOM 1048 C CA . PRO A 1 131 ? -57.662 -1.405 40.861 1.00 50.94 131 PRO A CA 1
ATOM 1049 C C . PRO A 1 131 ? -58.384 -0.591 39.766 1.00 50.94 131 PRO A C 1
ATOM 1051 O O . PRO A 1 131 ? -58.134 -0.758 38.573 1.00 50.94 131 PRO A O 1
ATOM 1054 N N . ALA A 1 132 ? -59.219 0.342 40.225 1.00 41.25 132 ALA A N 1
ATOM 1055 C CA . ALA A 1 132 ? -59.704 1.567 39.576 1.00 41.25 132 ALA A CA 1
ATOM 1056 C C . ALA A 1 132 ? -59.313 2.714 40.552 1.00 41.25 132 ALA A C 1
ATOM 1058 O O . ALA A 1 132 ? -59.263 2.454 41.750 1.00 41.25 132 ALA A O 1
ATOM 1059 N N . SER A 1 133 ? -58.976 3.967 40.232 1.00 40.00 133 SER A N 1
ATOM 1060 C CA . SER A 1 133 ? -59.166 4.846 39.071 1.00 40.00 133 SER A CA 1
ATOM 1061 C C . SER A 1 133 ? -58.580 6.248 39.405 1.00 40.00 133 SER A C 1
ATOM 1063 O O . SER A 1 133 ? -58.458 6.549 40.589 1.00 40.00 133 SER A O 1
ATOM 1065 N N . VAL A 1 134 ? -58.391 7.108 38.381 1.00 38.59 134 VAL A N 1
ATOM 1066 C CA . VAL A 1 134 ? -58.340 8.610 38.394 1.00 38.59 134 VAL A CA 1
ATOM 1067 C C . VAL A 1 134 ? -57.099 9.269 39.044 1.00 38.59 134 VAL A C 1
ATOM 1069 O O . VAL A 1 134 ? -56.655 8.820 40.088 1.00 38.59 134 VAL A O 1
ATOM 1072 N N . GLY A 1 135 ? -56.456 10.345 38.562 1.00 35.19 135 GLY A N 1
ATOM 1073 C CA . GLY A 1 135 ? -56.589 11.303 37.444 1.00 35.19 135 GLY A CA 1
ATOM 1074 C C . GLY A 1 135 ? -55.295 12.163 37.414 1.00 35.19 135 GLY A C 1
ATOM 1075 O O . GLY A 1 135 ? -54.607 12.264 38.424 1.00 35.19 135 GLY A O 1
ATOM 1076 N N . GLU A 1 136 ? -54.746 12.503 36.246 1.00 34.44 136 GLU A N 1
ATOM 1077 C CA . GLU A 1 136 ? -54.878 13.798 35.542 1.00 34.44 136 GLU A CA 1
ATOM 1078 C C . GLU A 1 136 ? -54.195 15.010 36.221 1.00 34.44 136 GLU A C 1
ATOM 1080 O O . GLU A 1 136 ? -54.743 15.569 37.161 1.00 34.44 136 GLU A O 1
ATOM 1085 N N . VAL A 1 137 ? -53.054 15.470 35.670 1.00 37.47 137 VAL A N 1
ATOM 1086 C CA . VAL A 1 137 ? -52.668 16.899 35.561 1.00 37.47 137 VAL A CA 1
ATOM 1087 C C . VAL A 1 137 ? -51.831 17.102 34.284 1.00 37.47 137 VAL A C 1
ATOM 1089 O O . VAL A 1 137 ? -50.910 16.342 33.992 1.00 37.47 137 VAL A O 1
ATOM 1092 N N . ALA A 1 138 ? -52.202 18.135 33.527 1.00 40.53 138 ALA A N 1
ATOM 1093 C CA . ALA A 1 138 ? -51.745 18.528 32.195 1.00 40.53 138 ALA A CA 1
ATOM 1094 C C . ALA A 1 138 ? -50.447 19.367 32.151 1.00 40.53 138 ALA A C 1
ATOM 1096 O O . ALA A 1 138 ? -50.098 19.999 33.140 1.00 40.53 138 ALA A O 1
ATOM 1097 N N . LEU A 1 139 ? -49.811 19.423 30.965 1.00 33.91 139 LEU A N 1
ATOM 1098 C CA . LEU A 1 139 ? -49.088 20.540 30.292 1.00 33.91 139 LEU A CA 1
ATOM 1099 C C . LEU A 1 139 ? -48.121 19.912 29.252 1.00 33.91 139 LEU A C 1
ATOM 1101 O O . LEU A 1 139 ? -47.374 19.014 29.600 1.00 33.91 139 LEU A O 1
ATOM 1105 N N . GLY A 1 140 ? -48.002 20.294 27.979 1.00 31.02 140 GLY A N 1
ATOM 1106 C CA . GLY A 1 140 ? -48.615 21.343 27.179 1.00 31.02 140 GLY A CA 1
ATOM 1107 C C . GLY A 1 140 ? -48.100 21.274 25.723 1.00 31.02 140 GLY A C 1
ATOM 1108 O O . GLY A 1 140 ? -46.978 20.852 25.467 1.00 31.02 140 GLY A O 1
ATOM 1109 N N . LYS A 1 141 ? -48.981 21.675 24.797 1.00 33.81 141 LYS A N 1
ATOM 1110 C CA . LYS A 1 141 ? -48.784 22.282 23.460 1.00 33.81 141 LYS A CA 1
ATOM 1111 C C . LYS A 1 141 ? -47.564 21.885 22.601 1.00 33.81 141 LYS A C 1
ATOM 1113 O O . LYS A 1 141 ? -46.461 22.390 22.784 1.00 33.81 141 LYS A O 1
ATOM 1118 N N . ARG A 1 142 ? -47.851 21.147 21.520 1.00 38.78 142 ARG A N 1
ATOM 1119 C CA . ARG A 1 142 ? -47.124 21.207 20.237 1.00 38.78 142 ARG A CA 1
ATOM 1120 C C . ARG A 1 142 ? -47.623 22.395 19.401 1.00 38.78 142 ARG A C 1
ATOM 1122 O O . ARG A 1 142 ? -48.822 22.673 19.449 1.00 38.78 142 ARG A O 1
ATOM 1129 N N . PRO A 1 143 ? -46.768 23.028 18.587 1.00 50.84 143 PRO A N 1
ATOM 1130 C CA . PRO A 1 143 ? -47.200 23.689 17.369 1.00 50.84 143 PRO A CA 1
ATOM 1131 C C . PRO A 1 143 ? -46.954 22.782 16.153 1.00 50.84 143 PRO A C 1
ATOM 1133 O O . PRO A 1 143 ? -45.845 22.285 15.955 1.00 50.84 143 PRO A O 1
ATOM 1136 N N . ASP A 1 144 ? -47.999 22.599 15.349 1.00 40.19 144 ASP A N 1
ATOM 1137 C CA . ASP A 1 144 ? -47.874 22.305 13.922 1.00 40.19 144 ASP A CA 1
ATOM 1138 C C . ASP A 1 144 ? -47.348 23.550 13.205 1.00 40.19 144 ASP A C 1
ATOM 1140 O O . ASP A 1 144 ? -47.739 24.667 13.548 1.00 40.19 144 ASP A O 1
ATOM 1144 N N . LEU A 1 145 ? -46.498 23.346 12.200 1.00 43.47 145 LEU A N 1
ATOM 1145 C CA . LEU A 1 145 ? -46.301 24.274 11.090 1.00 43.47 145 LEU A CA 1
ATOM 1146 C C . LEU A 1 145 ? -45.705 23.505 9.903 1.00 43.47 145 LEU A C 1
ATOM 1148 O O . LEU A 1 145 ? -44.557 23.059 9.933 1.00 43.47 145 LEU A O 1
ATOM 1152 N N . ASP A 1 146 ? -46.541 23.363 8.877 1.00 37.66 146 ASP A N 1
ATOM 1153 C CA . ASP A 1 146 ? -46.204 23.086 7.482 1.00 37.66 146 ASP A CA 1
ATOM 1154 C C . ASP A 1 146 ? -45.063 23.974 6.980 1.00 37.66 146 ASP A C 1
ATOM 1156 O O . ASP A 1 146 ? -45.080 25.155 7.302 1.00 37.66 146 ASP A O 1
ATOM 1160 N N . VAL A 1 147 ? -44.183 23.470 6.099 1.00 40.31 147 VAL A N 1
ATOM 1161 C CA . VAL A 1 147 ? -43.572 24.237 4.987 1.00 40.31 147 VAL A CA 1
ATOM 1162 C C . VAL A 1 147 ? -42.990 23.267 3.927 1.00 40.31 147 VAL A C 1
ATOM 1164 O O . VAL A 1 147 ? -42.046 22.537 4.205 1.00 40.31 147 VAL A O 1
ATOM 1167 N N . VAL A 1 148 ? -43.595 23.281 2.723 1.00 37.28 148 VAL A N 1
ATOM 1168 C CA . VAL A 1 148 ? -43.006 23.473 1.362 1.00 37.28 148 VAL A CA 1
ATOM 1169 C C . VAL A 1 148 ? -41.684 22.730 1.053 1.00 37.28 148 VAL A C 1
ATOM 1171 O O . VAL A 1 148 ? -40.684 22.933 1.719 1.00 37.28 148 VAL A O 1
ATOM 1174 N N . GLY A 1 149 ? -41.550 21.863 0.042 1.00 30.25 149 GLY A N 1
ATOM 1175 C CA . GLY A 1 149 ? -41.858 22.058 -1.380 1.00 30.25 149 GLY A CA 1
ATOM 1176 C C . GLY A 1 149 ? -40.589 22.440 -2.176 1.00 30.25 149 GLY A C 1
ATOM 1177 O O . GLY A 1 149 ? -39.909 23.394 -1.822 1.00 30.25 149 GLY A O 1
ATOM 1178 N N . GLY A 1 150 ? -40.304 21.731 -3.277 1.00 29.48 150 GLY A N 1
ATOM 1179 C CA . GLY A 1 150 ? -39.332 22.136 -4.316 1.00 29.48 150 GLY A CA 1
ATOM 1180 C C . GLY A 1 150 ? -37.958 21.456 -4.222 1.00 29.48 150 GLY A C 1
ATOM 1181 O O . GLY A 1 150 ? -37.229 21.638 -3.261 1.00 29.48 150 GLY A O 1
ATOM 1182 N N . GLN A 1 151 ? -37.632 20.543 -5.142 1.00 31.12 151 GLN A N 1
ATOM 1183 C CA . GLN A 1 151 ? -36.995 20.804 -6.450 1.00 31.12 151 GLN A CA 1
ATOM 1184 C C . GLN A 1 151 ? -35.460 20.812 -6.388 1.00 31.12 151 GLN A C 1
ATOM 1186 O O . GLN A 1 151 ? -34.863 21.471 -5.549 1.00 31.12 151 GLN A O 1
ATOM 1191 N N . GLY A 1 152 ? -34.832 20.164 -7.375 1.00 32.59 152 GLY A N 1
ATOM 1192 C CA . GLY A 1 152 ? -33.493 20.572 -7.810 1.00 32.59 152 GLY A CA 1
ATOM 1193 C C . GLY A 1 152 ? -32.436 19.483 -7.883 1.00 32.59 152 GLY A C 1
ATOM 1194 O O . GLY A 1 152 ? -31.348 19.636 -7.345 1.00 32.59 152 GLY A O 1
ATOM 1195 N N . PHE A 1 153 ? -32.721 18.414 -8.620 1.00 35.78 153 PHE A N 1
ATOM 1196 C CA . PHE A 1 153 ? -31.690 17.586 -9.234 1.00 35.78 153 PHE A CA 1
ATOM 1197 C C . PHE A 1 153 ? -30.910 18.453 -10.242 1.00 35.78 153 PHE A C 1
ATOM 1199 O O . PHE A 1 153 ? -31.441 18.776 -11.302 1.00 35.78 153 PHE A O 1
ATOM 1206 N N . GLN A 1 154 ? -29.669 18.845 -9.936 1.00 34.78 154 GLN A N 1
ATOM 1207 C CA . GLN A 1 154 ? -28.727 19.323 -10.952 1.00 34.78 154 GLN A CA 1
ATOM 1208 C C . GLN A 1 154 ? -27.366 18.646 -10.811 1.00 34.78 154 GLN A C 1
ATOM 1210 O O . GLN A 1 154 ? -26.526 18.951 -9.971 1.00 34.78 154 GLN A O 1
ATOM 1215 N N . ARG A 1 155 ? -27.208 17.694 -11.723 1.00 33.72 155 ARG A N 1
ATOM 1216 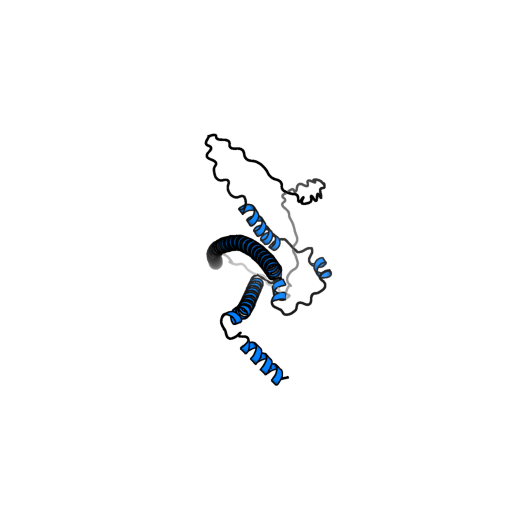C CA . ARG A 1 155 ? -25.986 17.101 -12.236 1.00 33.72 155 ARG A CA 1
ATOM 1217 C C . ARG A 1 155 ? -25.245 18.175 -13.038 1.00 33.72 155 ARG A C 1
ATOM 1219 O O . ARG A 1 155 ? -25.765 18.620 -14.056 1.00 33.72 155 ARG A O 1
ATOM 1226 N N . ALA A 1 156 ? -24.041 18.555 -12.620 1.00 35.69 156 ALA A N 1
ATOM 1227 C CA . ALA A 1 156 ? -23.121 19.318 -13.458 1.00 35.69 156 ALA A CA 1
ATOM 1228 C C . ALA A 1 156 ? -21.791 18.570 -13.557 1.00 35.69 156 ALA A C 1
ATOM 1230 O O . ALA A 1 156 ? -21.135 18.239 -12.574 1.00 35.69 156 ALA A O 1
ATOM 1231 N N . THR A 1 157 ? -21.488 18.241 -14.800 1.00 36.06 157 THR A N 1
ATOM 1232 C CA . THR A 1 157 ? -20.376 17.471 -15.331 1.00 36.06 157 THR A CA 1
ATOM 1233 C C . THR A 1 157 ? -19.031 18.164 -15.146 1.00 36.06 157 THR A C 1
ATOM 1235 O O . THR A 1 157 ? -18.899 19.369 -15.343 1.00 36.06 157 THR A O 1
ATOM 1238 N N . VAL A 1 158 ? -18.019 17.353 -14.842 1.00 33.19 158 VAL A N 1
ATOM 1239 C CA . VAL A 1 158 ? -16.595 17.694 -14.895 1.00 33.19 158 VAL A CA 1
ATOM 1240 C C . VAL A 1 158 ? -16.215 18.032 -16.340 1.00 33.19 158 VAL A C 1
ATOM 1242 O O . VAL A 1 158 ? -16.303 17.180 -17.221 1.00 33.19 158 VAL A O 1
ATOM 1245 N N . GLY A 1 159 ? -15.806 19.280 -16.573 1.00 32.22 159 GLY A N 1
ATOM 1246 C CA . GLY A 1 159 ? -15.197 19.735 -17.820 1.00 32.22 159 GLY A CA 1
ATOM 1247 C C . GLY A 1 159 ? -13.675 19.644 -17.738 1.00 32.22 159 GLY A C 1
ATOM 1248 O O . GLY A 1 159 ? -13.049 20.309 -16.916 1.00 32.22 159 GLY A O 1
ATOM 1249 N N . ILE A 1 160 ? -13.104 18.802 -18.594 1.00 35.75 160 ILE A N 1
ATOM 1250 C CA . ILE A 1 160 ? -11.675 18.670 -18.892 1.00 35.75 160 ILE A CA 1
ATOM 1251 C C . ILE A 1 160 ? -11.323 19.670 -20.007 1.00 35.75 160 ILE A C 1
ATOM 1253 O O . ILE A 1 160 ? -12.048 19.754 -20.994 1.00 35.75 160 ILE A O 1
ATOM 1257 N N . GLY A 1 161 ? -10.194 20.377 -19.885 1.00 32.06 161 GLY A N 1
ATOM 1258 C CA . GLY A 1 161 ? -9.570 21.151 -20.973 1.00 32.06 161 GLY A CA 1
ATOM 1259 C C . GLY A 1 161 ? -8.505 22.124 -20.450 1.00 32.06 161 GLY A C 1
ATOM 1260 O O . GLY A 1 161 ? -8.843 23.082 -19.770 1.00 32.06 161 GLY A O 1
ATOM 1261 N N . SER A 1 162 ? -7.217 21.765 -20.550 1.00 31.34 162 SER A N 1
ATOM 1262 C CA . SER A 1 162 ? -6.235 22.276 -21.541 1.00 31.34 162 SER A CA 1
ATOM 1263 C C . SER A 1 162 ? -5.808 23.732 -21.282 1.00 31.34 162 SER A C 1
ATOM 1265 O O . SER A 1 162 ? -6.600 24.647 -21.448 1.00 31.34 162 SER A O 1
ATOM 1267 N N . VAL A 1 163 ? -4.628 23.989 -20.700 1.00 37.06 163 VAL A N 1
ATOM 1268 C CA . VAL A 1 163 ? -3.320 24.207 -21.375 1.00 37.06 163 VAL A CA 1
ATOM 1269 C C . VAL A 1 163 ? -3.378 25.297 -22.455 1.00 37.06 163 VAL A C 1
ATOM 1271 O O . VAL A 1 163 ? -4.004 25.076 -23.485 1.00 37.06 163 VAL A O 1
ATOM 1274 N N . VAL A 1 164 ? -2.695 26.431 -22.220 1.00 34.72 164 VAL A N 1
ATOM 1275 C CA . VAL A 1 164 ? -1.616 27.027 -23.051 1.00 34.72 164 VAL A CA 1
ATOM 1276 C C . VAL A 1 164 ? -1.060 28.311 -22.381 1.00 34.72 164 VAL A C 1
ATOM 1278 O O . VAL A 1 164 ? -1.736 28.986 -21.613 1.00 34.72 164 VAL A O 1
ATOM 1281 N N . SER A 1 165 ? 0.226 28.524 -22.659 1.00 37.00 165 SER A N 1
ATOM 1282 C CA . SER A 1 165 ? 1.309 29.377 -22.150 1.00 37.00 165 SER A CA 1
ATOM 1283 C C . SER A 1 165 ? 1.212 30.920 -22.161 1.00 37.00 165 SER A C 1
ATOM 1285 O O . SER A 1 165 ? 0.314 31.504 -22.754 1.00 37.00 165 SER A O 1
ATOM 1287 N N . HIS A 1 166 ? 2.321 31.503 -21.651 1.00 30.30 166 HIS A N 1
ATOM 1288 C CA . HIS A 1 166 ? 2.905 32.850 -21.856 1.00 30.30 166 HIS A CA 1
ATOM 1289 C C . HIS A 1 166 ? 2.308 33.976 -20.979 1.00 30.30 166 HIS A C 1
ATOM 1291 O O . HIS A 1 166 ? 1.112 34.016 -20.757 1.00 30.30 166 HIS A O 1
ATOM 1297 N N . GLU A 1 167 ? 3.045 34.921 -20.382 1.00 32.53 167 GLU A N 1
ATOM 1298 C CA . GLU A 1 167 ? 4.421 35.399 -20.556 1.00 32.53 167 GLU A CA 1
ATOM 1299 C C . GLU A 1 167 ? 4.858 36.225 -19.317 1.00 32.53 167 GLU A C 1
ATOM 1301 O O . GLU A 1 167 ? 4.038 36.623 -18.488 1.00 32.53 167 GLU A O 1
ATOM 1306 N N . MET A 1 168 ? 6.165 36.479 -19.202 1.00 39.31 168 MET A N 1
ATOM 1307 C CA . MET A 1 168 ? 6.833 37.349 -18.225 1.00 39.31 168 MET A CA 1
ATOM 1308 C C . MET A 1 168 ? 6.240 38.763 -18.128 1.00 39.31 168 MET A C 1
ATOM 1310 O O . MET A 1 168 ? 6.000 39.414 -19.139 1.00 39.31 168 MET A O 1
ATOM 1314 N N . SER A 1 169 ? 6.208 39.318 -16.912 1.00 36.53 169 SER A N 1
ATOM 1315 C CA . SER A 1 169 ? 6.486 40.745 -16.694 1.00 36.53 169 SER A CA 1
ATOM 1316 C C . SER A 1 169 ? 6.937 41.032 -15.264 1.00 36.53 169 SER A C 1
ATOM 1318 O O . SER A 1 169 ? 6.288 40.688 -14.278 1.00 36.53 169 SER A O 1
ATOM 1320 N N . ILE A 1 170 ? 8.097 41.677 -15.191 1.00 44.06 170 ILE A N 1
ATOM 1321 C CA . ILE A 1 170 ? 8.751 42.219 -14.005 1.00 44.06 170 ILE A CA 1
ATOM 1322 C C . ILE A 1 170 ? 7.997 43.476 -13.559 1.00 44.06 170 ILE A C 1
ATOM 1324 O O . ILE A 1 170 ? 7.805 44.394 -14.350 1.00 44.06 170 ILE A O 1
ATOM 1328 N N . SER A 1 171 ? 7.648 43.564 -12.275 1.00 41.66 171 SER A N 1
ATOM 1329 C CA . SER A 1 171 ? 7.245 44.821 -11.638 1.00 41.66 171 SER A CA 1
ATOM 1330 C C . SER A 1 171 ? 7.718 44.859 -10.183 1.00 41.66 171 SER A C 1
ATOM 1332 O O . SER A 1 171 ? 7.319 44.056 -9.340 1.00 41.66 171 SER A O 1
ATOM 1334 N N . LYS A 1 172 ? 8.622 45.805 -9.910 1.00 49.25 172 LYS A N 1
ATOM 1335 C CA . LYS A 1 172 ? 9.023 46.261 -8.576 1.00 49.25 172 LYS A CA 1
ATOM 1336 C C . LYS A 1 172 ? 7.904 47.131 -8.000 1.00 49.25 172 LYS A C 1
ATOM 1338 O O . LYS A 1 172 ? 7.590 48.133 -8.624 1.00 49.25 172 LYS A O 1
ATOM 1343 N N . MET A 1 173 ? 7.454 46.870 -6.769 1.00 35.12 173 MET A N 1
ATOM 1344 C CA . MET A 1 173 ? 7.311 47.892 -5.711 1.00 35.12 173 MET A CA 1
ATOM 1345 C C . MET A 1 173 ? 6.679 47.327 -4.426 1.00 35.12 173 MET A C 1
ATOM 1347 O O . MET A 1 173 ? 5.538 46.891 -4.401 1.00 35.12 173 MET A O 1
ATOM 1351 N N . ARG A 1 174 ? 7.462 47.396 -3.342 1.00 40.59 174 ARG A N 1
ATOM 1352 C CA . ARG A 1 174 ? 7.156 48.093 -2.077 1.00 40.59 174 ARG A CA 1
ATOM 1353 C C . ARG A 1 174 ? 5.690 48.078 -1.592 1.00 40.59 174 ARG A C 1
ATOM 1355 O O . ARG A 1 174 ? 4.861 48.811 -2.110 1.00 40.59 174 ARG A O 1
ATOM 1362 N N . THR A 1 175 ? 5.429 47.400 -0.473 1.00 40.34 175 THR A N 1
ATOM 1363 C 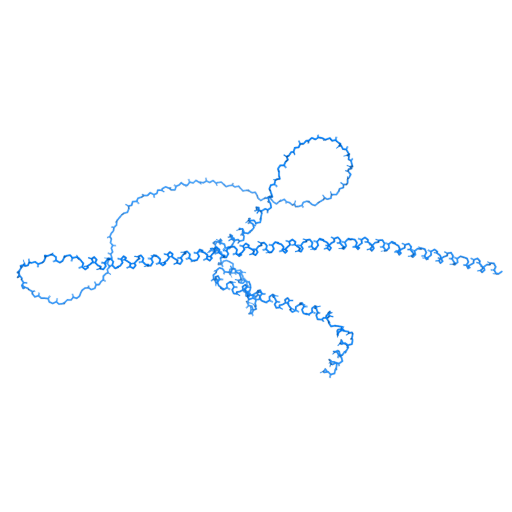CA . THR A 1 175 ? 4.961 47.956 0.825 1.00 40.34 175 THR A CA 1
ATOM 1364 C C . THR A 1 175 ? 4.323 46.862 1.684 1.00 40.34 175 THR A C 1
ATOM 1366 O O . THR A 1 175 ? 3.758 45.891 1.191 1.00 40.34 175 THR A O 1
ATOM 1369 N N . GLY A 1 176 ? 4.528 46.972 2.996 1.00 47.81 176 GLY A N 1
ATOM 1370 C CA . GLY A 1 176 ? 4.235 45.921 3.956 1.00 47.81 176 GLY A CA 1
ATOM 1371 C C . GLY A 1 176 ? 2.751 45.658 4.183 1.00 47.81 176 GLY A C 1
ATOM 1372 O O . GLY A 1 176 ? 1.926 46.562 4.200 1.00 47.81 176 GLY A O 1
ATOM 1373 N N . GLN A 1 177 ? 2.447 44.402 4.496 1.00 38.81 177 GLN A N 1
ATOM 1374 C CA . GLN A 1 177 ? 1.300 44.052 5.321 1.00 38.81 177 GLN A CA 1
ATOM 1375 C C . GLN A 1 177 ? 1.566 42.707 5.999 1.00 38.81 177 GLN A C 1
ATOM 1377 O O . GLN A 1 177 ? 1.591 41.654 5.364 1.00 38.81 177 GLN A O 1
ATOM 1382 N N . ARG A 1 178 ? 1.767 42.752 7.321 1.00 48.09 178 ARG A N 1
ATOM 1383 C CA . ARG A 1 178 ? 1.711 41.585 8.209 1.00 48.09 178 ARG A CA 1
ATOM 1384 C C . ARG A 1 178 ? 0.351 40.903 8.027 1.00 48.09 178 ARG A C 1
ATOM 1386 O O . ARG A 1 178 ? -0.654 41.389 8.542 1.00 48.09 178 ARG A O 1
ATOM 1393 N N . ARG A 1 179 ? 0.313 39.771 7.324 1.00 39.28 179 ARG A N 1
ATOM 1394 C CA . ARG A 1 179 ? -0.852 38.882 7.281 1.00 39.28 179 ARG A CA 1
ATOM 1395 C C . ARG A 1 179 ? -0.603 37.685 8.192 1.00 39.28 179 ARG A C 1
ATOM 1397 O O . ARG A 1 179 ? 0.370 36.957 8.032 1.00 39.28 179 ARG A O 1
ATOM 1404 N N . LYS A 1 180 ? -1.488 37.533 9.178 1.00 45.97 180 LYS A N 1
ATOM 1405 C CA . LYS A 1 180 ? -1.558 36.387 10.090 1.00 45.97 180 LYS A CA 1
ATOM 1406 C C . LYS A 1 180 ? -1.810 35.099 9.283 1.00 45.97 180 LYS A C 1
ATOM 1408 O O . LYS A 1 180 ? -2.567 35.156 8.310 1.00 45.97 180 LYS A O 1
ATOM 1413 N N . PRO A 1 181 ? -1.236 33.949 9.676 1.00 41.62 181 PRO A N 1
ATOM 1414 C CA . PRO A 1 181 ? -1.479 32.685 8.993 1.00 41.62 181 PRO A CA 1
ATOM 1415 C C . PRO A 1 181 ? -2.951 32.279 9.144 1.00 41.62 181 PRO A C 1
ATOM 1417 O O . PRO A 1 181 ? -3.455 32.101 10.255 1.00 41.62 181 PRO A O 1
ATOM 1420 N N . LYS A 1 182 ? -3.649 32.154 8.008 1.00 46.31 182 LYS A N 1
ATOM 1421 C CA . LYS A 1 182 ? -4.979 31.543 7.933 1.00 46.31 182 LYS A CA 1
ATOM 1422 C C . LYS A 1 182 ? -4.845 30.078 8.337 1.00 46.31 182 LYS A C 1
ATOM 1424 O O . LYS A 1 182 ? -4.140 29.308 7.689 1.00 46.31 182 LYS A O 1
ATOM 1429 N N . ARG A 1 183 ? -5.512 29.728 9.436 1.00 43.94 183 ARG A N 1
ATOM 1430 C CA . ARG A 1 183 ? -5.666 28.358 9.912 1.00 43.94 183 ARG A CA 1
ATOM 1431 C C . ARG A 1 183 ? -6.314 27.498 8.826 1.00 43.94 183 ARG A C 1
ATOM 1433 O O . ARG A 1 183 ? -7.268 27.899 8.170 1.00 43.94 183 ARG A O 1
ATOM 1440 N N . SER A 1 184 ? -5.714 26.326 8.684 1.00 47.19 184 SER A N 1
ATOM 1441 C CA . SER A 1 184 ? -6.076 25.190 7.849 1.00 47.19 184 SER A CA 1
ATOM 1442 C C . SER A 1 184 ? -7.553 24.798 7.972 1.00 47.19 184 SER A C 1
ATOM 1444 O O . SER A 1 184 ? -7.980 24.306 9.011 1.00 47.19 184 SER A O 1
ATOM 1446 N N . THR A 1 185 ? -8.293 24.922 6.872 1.00 52.12 185 THR A N 1
ATOM 1447 C CA . THR A 1 185 ? -9.628 24.340 6.639 1.00 52.12 185 THR A CA 1
ATOM 1448 C C . THR A 1 185 ? -9.578 22.842 6.292 1.00 52.12 185 THR A C 1
ATOM 1450 O O . THR A 1 185 ? -10.580 22.249 5.907 1.00 52.12 185 THR A O 1
ATOM 1453 N N . ARG A 1 186 ? -8.421 22.175 6.438 1.00 46.34 186 ARG A N 1
ATOM 1454 C CA . ARG A 1 186 ? -8.279 20.735 6.142 1.00 46.34 186 ARG A CA 1
ATOM 1455 C C . ARG A 1 186 ? -8.722 19.834 7.303 1.00 46.34 186 ARG A C 1
ATOM 1457 O O . ARG A 1 186 ? -9.016 18.662 7.083 1.00 46.34 186 ARG A O 1
ATOM 1464 N N . TRP A 1 187 ? -8.784 20.368 8.524 1.00 43.28 187 TRP A N 1
ATOM 1465 C CA . TRP A 1 187 ? -9.204 19.617 9.715 1.00 43.28 187 TRP A CA 1
ATOM 1466 C C . TRP A 1 187 ? -10.725 19.406 9.798 1.00 43.28 187 TRP A C 1
ATOM 1468 O O . TRP A 1 187 ? -11.160 18.379 10.312 1.00 43.28 187 TRP A O 1
ATOM 1478 N N . GLU A 1 188 ? -11.525 20.296 9.208 1.00 51.06 188 GLU A N 1
ATOM 1479 C CA . GLU A 1 188 ? -12.995 20.179 9.194 1.00 51.06 188 GLU A CA 1
ATOM 1480 C C . GLU A 1 188 ? -13.488 19.065 8.248 1.00 51.06 188 GLU A C 1
ATOM 1482 O O . GLU A 1 188 ? -14.497 18.409 8.511 1.00 51.06 188 GLU A O 1
ATOM 1487 N N . ILE A 1 189 ? -12.727 18.757 7.191 1.00 54.03 189 ILE A N 1
ATOM 1488 C CA . ILE A 1 189 ? -13.076 17.691 6.237 1.00 54.03 189 ILE A CA 1
ATOM 1489 C C . ILE A 1 189 ? -12.791 16.298 6.827 1.00 54.03 189 ILE A C 1
ATOM 1491 O O . ILE A 1 189 ? -13.561 15.366 6.628 1.00 54.03 189 ILE A O 1
ATOM 1495 N N . HIS A 1 190 ? -11.723 16.127 7.612 1.00 49.66 190 HIS A N 1
ATOM 1496 C CA . HIS A 1 190 ? -11.419 14.816 8.204 1.00 49.66 190 HIS A CA 1
ATOM 1497 C C . HIS A 1 190 ? -12.291 14.484 9.421 1.00 49.66 190 HIS A C 1
ATOM 1499 O O . HIS A 1 190 ? -12.630 13.317 9.612 1.00 49.66 190 HIS A O 1
ATOM 1505 N N . GLN A 1 191 ? -12.704 15.482 10.212 1.00 54.75 191 GLN A N 1
ATOM 1506 C CA . GLN A 1 191 ? -13.659 15.249 11.299 1.00 54.75 191 GLN A CA 1
ATOM 1507 C C . GLN A 1 191 ? -15.064 14.927 10.782 1.00 54.75 191 GLN A C 1
ATOM 1509 O O . GLN A 1 191 ? -15.730 14.094 11.384 1.00 54.75 191 GLN A O 1
ATOM 1514 N N . SER A 1 192 ? -15.495 15.497 9.653 1.00 54.97 192 SER A N 1
ATOM 1515 C CA . SER A 1 192 ? -16.793 15.160 9.049 1.00 54.97 192 SER A CA 1
ATOM 1516 C C . SER A 1 192 ? -16.823 13.765 8.416 1.00 54.97 192 SER A C 1
ATOM 1518 O O . SER A 1 192 ? -17.860 13.113 8.475 1.00 54.97 192 SER A O 1
ATOM 1520 N N . VAL A 1 193 ? -15.696 13.252 7.903 1.00 58.22 193 VAL A N 1
ATOM 1521 C CA . VAL A 1 193 ? -15.603 11.860 7.413 1.00 58.22 193 VAL A CA 1
ATOM 1522 C C . VAL A 1 193 ? -15.590 10.858 8.569 1.00 58.22 193 VAL A C 1
ATOM 1524 O O . VAL A 1 193 ? -16.348 9.894 8.544 1.00 58.22 193 VAL A O 1
ATOM 1527 N N . LEU A 1 194 ? -14.791 11.094 9.614 1.00 54.81 194 LEU A N 1
ATOM 1528 C CA . LEU A 1 194 ? -14.762 10.222 10.797 1.00 54.81 194 LEU A CA 1
ATOM 1529 C C . LEU A 1 194 ? -16.077 10.271 11.581 1.00 54.81 194 LEU A C 1
ATOM 1531 O O . LEU A 1 194 ? -16.578 9.226 11.987 1.00 54.81 194 LEU A O 1
ATOM 1535 N N . GLN A 1 195 ? -16.686 11.451 11.733 1.00 59.69 195 GLN A N 1
ATOM 1536 C CA . GLN A 1 195 ? -18.033 11.543 12.289 1.00 59.69 195 GLN A CA 1
ATOM 1537 C C . GLN A 1 195 ? -19.076 10.944 11.352 1.00 59.69 195 GLN A C 1
ATOM 1539 O O . GLN A 1 195 ? -20.011 10.351 11.855 1.00 59.69 195 GLN A O 1
ATOM 1544 N N . GLY A 1 196 ? -18.924 11.030 10.028 1.00 54.06 196 GLY A N 1
ATOM 1545 C CA . GLY A 1 196 ? -19.805 10.365 9.066 1.00 54.06 196 GLY A CA 1
ATOM 1546 C C . GLY A 1 196 ? -19.766 8.843 9.192 1.00 54.06 196 GLY A C 1
ATOM 1547 O O . GLY A 1 196 ? -20.814 8.213 9.188 1.00 54.06 196 GLY A O 1
ATOM 1548 N N . ILE A 1 197 ? -18.581 8.266 9.408 1.00 57.19 197 ILE A N 1
ATOM 1549 C CA . ILE A 1 197 ? -18.401 6.831 9.662 1.00 57.19 197 ILE A CA 1
ATOM 1550 C C . ILE A 1 197 ? -19.003 6.447 11.023 1.00 57.19 197 ILE A C 1
ATOM 1552 O O . ILE A 1 197 ? -19.786 5.510 11.100 1.00 57.19 197 ILE A O 1
ATOM 1556 N N . ILE A 1 198 ? -18.733 7.208 12.088 1.00 59.38 198 ILE A N 1
ATOM 1557 C CA . ILE A 1 198 ? -19.295 6.942 13.426 1.00 59.38 198 ILE A CA 1
ATOM 1558 C C . ILE A 1 198 ? -20.824 7.140 13.453 1.00 59.38 198 ILE A C 1
ATOM 1560 O O . ILE A 1 198 ? -21.523 6.407 14.144 1.00 59.38 198 ILE A O 1
ATOM 1564 N N . ARG A 1 199 ? -21.368 8.091 12.682 1.00 49.78 199 ARG A N 1
ATOM 1565 C CA . ARG A 1 199 ? -22.818 8.309 12.540 1.00 49.78 199 ARG A CA 1
ATOM 1566 C C . ARG A 1 199 ? -23.461 7.241 11.657 1.00 49.78 199 ARG A C 1
ATOM 1568 O O . ARG A 1 199 ? -24.575 6.843 11.962 1.00 49.78 199 ARG A O 1
ATOM 1575 N N . ALA A 1 200 ? -22.759 6.731 10.641 1.00 55.38 200 ALA A N 1
ATOM 1576 C CA . ALA A 1 200 ? -23.185 5.558 9.875 1.00 55.38 200 ALA A CA 1
ATOM 1577 C C . ALA A 1 200 ? -23.237 4.292 10.747 1.00 55.38 200 ALA A C 1
ATOM 1579 O O . ALA A 1 200 ? -24.121 3.469 10.557 1.00 55.38 200 ALA A O 1
ATOM 1580 N N . PHE A 1 201 ? -22.371 4.179 11.760 1.00 52.97 201 PHE A N 1
ATOM 1581 C CA . PHE A 1 201 ? -22.451 3.120 12.774 1.00 52.97 201 PHE A CA 1
ATOM 1582 C C . PHE A 1 201 ? -23.527 3.351 13.860 1.00 52.97 201 PHE A C 1
ATOM 1584 O O . PHE A 1 201 ? -23.757 2.453 14.666 1.00 52.97 201 PHE A O 1
ATOM 1591 N N . SER A 1 202 ? -24.191 4.517 13.884 1.00 48.03 202 SER A N 1
ATOM 1592 C CA . SER A 1 202 ? -25.177 4.909 14.911 1.00 48.03 202 SER A CA 1
ATOM 1593 C C . SER A 1 202 ? -26.564 5.280 14.366 1.00 48.03 202 SER A C 1
ATOM 1595 O O . SER A 1 202 ? -27.398 5.739 15.144 1.00 48.03 202 SER A O 1
ATOM 1597 N N . MET A 1 203 ? -26.842 5.134 13.065 1.00 44.31 203 MET A N 1
ATOM 1598 C CA . MET A 1 203 ? -28.188 5.393 12.543 1.00 44.31 203 MET A CA 1
ATOM 1599 C C . MET A 1 203 ? -29.045 4.129 12.554 1.00 44.31 203 MET A C 1
ATOM 1601 O O . MET A 1 203 ? -28.718 3.134 11.916 1.00 44.31 203 MET A O 1
ATOM 1605 N N . ASP A 1 204 ? -30.147 4.245 13.293 1.00 51.53 204 ASP A N 1
ATOM 1606 C CA . ASP A 1 204 ? -31.319 3.378 13.361 1.00 51.53 204 ASP A CA 1
ATOM 1607 C C . ASP A 1 204 ? -31.620 2.637 12.050 1.00 51.53 204 ASP A C 1
ATOM 1609 O O . ASP A 1 204 ? -32.098 3.211 11.070 1.00 51.53 204 ASP A O 1
ATOM 1613 N N . GLU A 1 205 ? -31.382 1.327 12.064 1.00 51.56 205 GLU A N 1
ATOM 1614 C CA . GLU A 1 205 ? -31.580 0.422 10.930 1.00 51.56 205 GLU A CA 1
ATOM 1615 C C . GLU A 1 205 ? -32.777 -0.522 11.162 1.00 51.56 205 GLU A C 1
ATOM 1617 O O . GLU A 1 205 ? -32.795 -1.661 10.708 1.00 51.56 205 GLU A O 1
ATOM 1622 N N . GLU A 1 206 ? -33.806 -0.088 11.896 1.00 52.62 206 GLU A N 1
ATOM 1623 C CA . GLU A 1 206 ? -34.937 -0.967 12.242 1.00 52.62 206 GLU A CA 1
ATOM 1624 C C . GLU A 1 206 ? -36.029 -1.085 11.159 1.00 52.62 206 GLU A C 1
ATOM 1626 O O . GLU A 1 206 ? -36.930 -1.905 11.310 1.00 52.62 206 GLU A O 1
ATOM 1631 N N . SER A 1 207 ? -35.961 -0.363 10.031 1.00 51.47 207 SER A N 1
ATOM 1632 C CA . SER A 1 207 ? -37.072 -0.345 9.054 1.00 51.47 207 SER A CA 1
ATOM 1633 C C . SER A 1 207 ? -36.780 -0.867 7.640 1.00 51.47 207 SER A C 1
ATOM 1635 O O . SER A 1 207 ? -37.718 -0.976 6.856 1.00 51.47 207 SER A O 1
ATOM 1637 N N . ASN A 1 208 ? -35.545 -1.263 7.299 1.00 52.22 208 ASN A N 1
ATOM 1638 C CA . ASN A 1 208 ? -35.212 -1.739 5.937 1.00 52.22 208 ASN A CA 1
ATOM 1639 C C . ASN A 1 208 ? -34.554 -3.128 5.848 1.00 52.22 208 ASN A C 1
ATOM 1641 O O . ASN A 1 208 ? -34.326 -3.630 4.745 1.00 52.22 208 ASN A O 1
ATOM 1645 N N . ILE A 1 209 ? -34.312 -3.795 6.980 1.00 56.62 209 ILE A N 1
ATOM 1646 C CA . ILE A 1 209 ? -33.675 -5.125 7.015 1.00 56.62 209 ILE A CA 1
ATOM 1647 C C . ILE A 1 209 ? -34.537 -6.192 6.314 1.00 56.62 209 ILE A C 1
ATOM 1649 O O . ILE A 1 209 ? -33.997 -7.091 5.673 1.00 56.62 209 ILE A O 1
ATOM 1653 N N . GLY A 1 210 ? -35.869 -6.065 6.353 1.00 56.00 210 GLY A N 1
ATOM 1654 C CA . GLY A 1 210 ? -36.779 -7.022 5.709 1.00 56.00 210 GLY A CA 1
ATOM 1655 C C . GLY A 1 210 ? -36.684 -7.039 4.178 1.00 56.00 210 GLY A C 1
ATOM 1656 O O . GLY A 1 210 ? -36.715 -8.105 3.575 1.00 56.00 210 GLY A O 1
ATOM 1657 N N . VAL A 1 211 ? -36.490 -5.874 3.548 1.00 56.28 211 VAL A N 1
ATOM 1658 C CA . VAL A 1 211 ? -36.460 -5.737 2.078 1.00 56.28 211 VAL A CA 1
ATOM 1659 C C . VAL A 1 211 ? -35.073 -6.060 1.504 1.00 56.28 211 VAL A C 1
ATOM 1661 O O . VAL A 1 211 ? -34.961 -6.542 0.376 1.00 56.28 211 VAL A O 1
ATOM 1664 N N . ALA A 1 212 ? -34.004 -5.837 2.278 1.00 56.91 212 ALA A N 1
ATOM 1665 C CA . ALA A 1 212 ? -32.646 -6.234 1.902 1.00 56.91 212 ALA A CA 1
ATOM 1666 C C . ALA A 1 212 ? -32.425 -7.752 2.036 1.00 56.91 212 ALA A C 1
ATOM 1668 O O . ALA A 1 212 ? -31.768 -8.340 1.181 1.00 56.91 212 ALA A O 1
ATOM 1669 N N . ALA A 1 213 ? -33.022 -8.394 3.047 1.00 58.25 213 ALA A N 1
ATOM 1670 C CA . ALA A 1 213 ? -32.951 -9.844 3.237 1.00 58.25 213 ALA A CA 1
ATOM 1671 C C . ALA A 1 213 ? -33.656 -10.631 2.115 1.00 58.25 213 ALA A C 1
ATOM 1673 O O . ALA A 1 213 ? -33.163 -11.676 1.709 1.00 58.25 213 ALA A O 1
ATOM 1674 N N . GLU A 1 214 ? -34.756 -10.108 1.558 1.00 57.25 214 GLU A N 1
ATOM 1675 C CA . GLU A 1 214 ? -35.463 -10.732 0.424 1.00 57.25 214 GLU A CA 1
ATOM 1676 C C . GLU A 1 214 ? -34.732 -10.564 -0.924 1.00 57.25 214 GLU A C 1
ATOM 1678 O O . GLU A 1 214 ? -34.936 -11.355 -1.844 1.00 57.25 214 GLU A O 1
ATOM 1683 N N . LYS A 1 215 ? -33.867 -9.544 -1.058 1.00 54.69 215 LYS A N 1
ATOM 1684 C CA . LYS A 1 215 ? -33.078 -9.274 -2.278 1.00 54.69 215 LYS A CA 1
ATOM 1685 C C . LYS A 1 215 ? -31.639 -9.784 -2.226 1.00 54.69 215 LYS A C 1
ATOM 1687 O O . LYS A 1 215 ? -31.002 -9.891 -3.277 1.00 54.69 215 LYS A O 1
ATOM 1692 N N . ALA A 1 216 ? -31.117 -10.094 -1.043 1.00 50.06 216 ALA A N 1
ATOM 1693 C CA . ALA A 1 216 ? -29.813 -10.712 -0.869 1.00 50.06 216 ALA A CA 1
ATOM 1694 C C . ALA A 1 216 ? -29.925 -12.211 -1.166 1.00 50.06 216 ALA A C 1
ATOM 1696 O O . ALA A 1 216 ? -30.104 -13.038 -0.278 1.00 50.06 216 ALA A O 1
ATOM 1697 N N . ASN A 1 217 ? -29.837 -12.534 -2.455 1.00 48.78 217 ASN A N 1
ATOM 1698 C CA . ASN A 1 217 ? -29.541 -13.862 -2.976 1.00 48.78 217 ASN A CA 1
ATOM 1699 C C . ASN A 1 217 ? -28.525 -14.553 -2.046 1.00 48.78 217 ASN A C 1
ATOM 1701 O O . ASN A 1 217 ? -27.410 -14.050 -1.896 1.00 48.78 217 ASN A O 1
ATOM 1705 N N . CYS A 1 218 ? -28.954 -15.605 -1.342 1.00 59.69 218 CYS A N 1
ATOM 1706 C CA . CYS A 1 218 ? -28.248 -16.169 -0.196 1.00 59.69 218 CYS A CA 1
ATOM 1707 C C . CYS A 1 218 ? -26.851 -16.641 -0.605 1.00 59.69 218 CYS A C 1
ATOM 1709 O O . CYS A 1 218 ? -26.680 -17.729 -1.151 1.00 59.69 218 CYS A O 1
ATOM 1711 N N . TYR A 1 219 ? -25.846 -15.807 -0.355 1.00 66.69 219 TYR A N 1
ATOM 1712 C CA . TYR A 1 219 ? -24.463 -16.232 -0.428 1.00 66.69 219 TYR A CA 1
ATOM 1713 C C . TYR A 1 219 ? -24.252 -17.198 0.738 1.00 66.69 219 TYR A C 1
ATOM 1715 O O . TYR A 1 219 ? -24.312 -16.784 1.897 1.00 66.69 219 TYR A O 1
ATOM 1723 N N . GLU A 1 220 ? -24.080 -18.488 0.446 1.00 74.06 220 GLU A N 1
ATOM 1724 C CA . GLU A 1 220 ? -23.616 -19.446 1.447 1.00 74.06 220 GLU A CA 1
ATOM 1725 C C . GLU A 1 220 ? -22.235 -18.982 1.909 1.00 74.06 220 GLU A C 1
ATOM 1727 O O . GLU A 1 220 ? -21.251 -19.099 1.174 1.00 74.06 220 GLU A O 1
ATOM 1732 N N . LEU A 1 221 ? -22.178 -18.392 3.109 1.00 68.75 221 LEU A N 1
ATOM 1733 C CA . LEU A 1 221 ? -20.912 -18.047 3.739 1.00 68.75 221 LEU A CA 1
ATOM 1734 C C . LEU A 1 221 ? -20.085 -19.325 3.829 1.00 68.75 221 LEU A C 1
ATOM 1736 O O . LEU A 1 221 ? -20.486 -20.292 4.480 1.00 68.75 221 LEU A O 1
ATOM 1740 N N . LYS A 1 222 ? -18.913 -19.321 3.198 1.00 80.62 222 LYS A N 1
ATOM 1741 C CA . LYS A 1 222 ? -17.926 -20.357 3.460 1.00 80.62 222 LYS A CA 1
ATOM 1742 C C . LYS A 1 222 ? -17.355 -20.113 4.847 1.00 80.62 222 LYS A C 1
ATOM 1744 O O . LYS A 1 222 ? -17.243 -18.977 5.304 1.00 80.62 222 LYS A O 1
ATOM 1749 N N . GLU A 1 223 ? -16.915 -21.183 5.496 1.00 83.44 223 GLU A N 1
ATOM 1750 C CA . GLU A 1 223 ? -16.191 -21.131 6.771 1.00 83.44 223 GLU A CA 1
ATOM 1751 C C . GLU A 1 223 ? -14.759 -20.601 6.564 1.00 83.44 223 GLU A C 1
ATOM 1753 O O . GLU A 1 223 ? -13.763 -21.265 6.841 1.00 83.44 223 GLU A O 1
ATOM 1758 N N . SER A 1 224 ? -14.639 -19.400 5.998 1.00 87.62 224 SER A N 1
ATOM 1759 C CA . SER A 1 224 ? -13.375 -18.717 5.767 1.00 87.62 224 SER A CA 1
ATOM 1760 C C . SER A 1 224 ? -13.285 -17.471 6.643 1.00 87.62 224 SER A C 1
ATOM 1762 O O . SER A 1 224 ? -14.271 -16.773 6.879 1.00 87.62 224 SER A O 1
ATOM 1764 N N . VAL A 1 225 ? -12.073 -17.155 7.107 1.00 85.38 225 VAL A N 1
ATOM 1765 C CA . VAL A 1 225 ? -11.803 -15.942 7.904 1.00 85.38 225 VAL A CA 1
ATOM 1766 C C . VAL A 1 225 ? -12.185 -14.669 7.131 1.00 85.38 225 VAL A C 1
ATOM 1768 O O . VAL A 1 225 ? -12.558 -13.663 7.728 1.00 85.38 225 VAL A O 1
ATOM 1771 N N . TRP A 1 226 ? -12.136 -14.724 5.798 1.00 88.94 226 TRP A N 1
ATOM 1772 C CA . TRP A 1 226 ? -12.534 -13.633 4.910 1.00 88.94 226 TRP A CA 1
ATOM 1773 C C . TRP A 1 226 ? -14.045 -13.415 4.907 1.00 88.94 226 TRP A C 1
ATOM 1775 O O . TRP A 1 226 ? -14.489 -12.278 5.037 1.00 88.94 226 TRP A O 1
ATOM 1785 N N . ASP A 1 227 ? -14.837 -14.481 4.873 1.00 88.56 227 ASP A N 1
ATOM 1786 C CA . ASP A 1 227 ? -16.296 -14.364 4.959 1.00 88.56 227 ASP A CA 1
ATOM 1787 C C . ASP A 1 227 ? -16.734 -13.930 6.364 1.00 88.56 227 ASP A C 1
ATOM 1789 O O . ASP A 1 227 ? -17.618 -13.089 6.508 1.00 88.56 227 ASP A O 1
ATOM 1793 N N . ALA A 1 228 ? -16.042 -14.394 7.410 1.00 88.12 228 ALA A N 1
ATOM 1794 C CA . ALA A 1 228 ? -16.250 -13.897 8.769 1.00 88.12 228 ALA A CA 1
ATOM 1795 C C . ALA A 1 228 ? -15.912 -12.399 8.903 1.00 88.12 228 ALA A C 1
ATOM 1797 O O . ALA A 1 228 ? -16.532 -11.691 9.697 1.00 88.12 228 ALA A O 1
ATOM 1798 N N . SER A 1 229 ? -14.970 -11.886 8.101 1.00 89.19 229 SER A N 1
ATOM 1799 C CA . SER A 1 229 ? -14.629 -10.461 8.093 1.00 89.19 229 SER A CA 1
ATOM 1800 C C . SER A 1 229 ? -15.725 -9.573 7.497 1.00 89.19 229 SER A C 1
ATOM 1802 O O . SER A 1 229 ? -15.796 -8.398 7.843 1.00 89.19 229 SER A O 1
ATOM 1804 N N . LEU A 1 230 ? -16.643 -10.125 6.692 1.00 88.00 230 LEU A N 1
ATOM 1805 C CA . LEU A 1 230 ? -17.825 -9.395 6.211 1.00 88.00 230 LEU A CA 1
ATOM 1806 C C . LEU A 1 230 ? -18.804 -9.062 7.345 1.00 88.00 230 LEU A C 1
ATOM 1808 O O . LEU A 1 230 ? -19.609 -8.145 7.212 1.00 88.00 230 LEU A O 1
ATOM 1812 N N . LEU A 1 231 ? -18.718 -9.783 8.467 1.00 88.50 231 LEU A N 1
ATOM 1813 C CA . LEU A 1 231 ? -19.517 -9.533 9.665 1.00 88.50 231 LEU A CA 1
ATOM 1814 C C . LEU A 1 231 ? -18.894 -8.469 10.584 1.00 88.50 231 LEU A C 1
ATOM 1816 O O . LEU A 1 231 ? -19.495 -8.135 11.610 1.00 88.50 231 LEU A O 1
ATOM 1820 N N . LEU A 1 232 ? -17.717 -7.915 10.250 1.00 89.81 232 LEU A N 1
ATOM 1821 C CA . LEU A 1 232 ? -17.144 -6.818 11.029 1.00 89.81 232 LEU A CA 1
ATOM 1822 C C . LEU A 1 232 ? -18.074 -5.604 11.014 1.00 89.81 232 LEU A C 1
ATOM 1824 O O . LEU A 1 232 ? -18.467 -5.104 9.964 1.00 89.81 232 LEU A O 1
ATOM 1828 N N . GLY A 1 233 ? -18.361 -5.086 12.20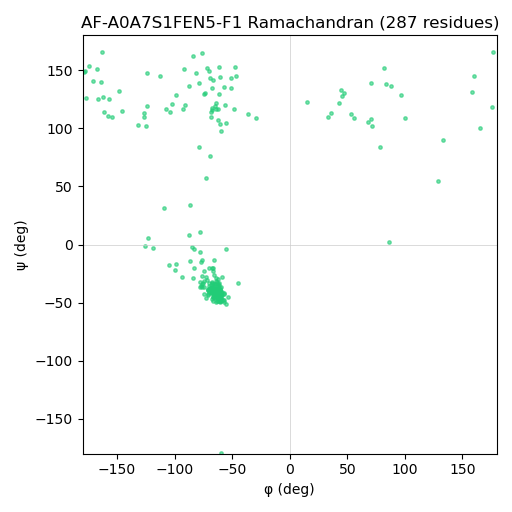6 1.00 82.12 233 GLY A N 1
ATOM 1829 C CA . GLY A 1 233 ? -19.214 -3.910 12.365 1.00 82.12 233 GLY A CA 1
ATOM 1830 C C . GLY A 1 233 ? -20.701 -4.241 12.438 1.00 82.12 233 GLY A C 1
ATOM 1831 O O . GLY A 1 233 ? -21.507 -3.328 12.604 1.00 82.12 233 GLY A O 1
ATOM 1832 N N . TYR A 1 234 ? -21.079 -5.524 12.405 1.00 90.44 234 TYR A N 1
ATOM 1833 C CA . TYR A 1 234 ? -22.449 -5.914 12.701 1.00 90.44 234 TYR A CA 1
ATOM 1834 C C . TYR A 1 234 ? -22.748 -5.659 14.185 1.00 90.44 234 TYR A C 1
ATOM 1836 O O . TYR A 1 234 ? -22.166 -6.273 15.086 1.00 90.44 234 TYR A O 1
ATOM 1844 N N . SER A 1 235 ? -23.650 -4.716 14.453 1.00 82.06 235 SER A N 1
ATOM 1845 C CA . SER A 1 235 ? -23.943 -4.205 15.800 1.00 82.06 235 SER A CA 1
ATOM 1846 C C . SER A 1 235 ? -24.528 -5.271 16.732 1.00 82.06 235 SER A C 1
ATOM 1848 O O . SER A 1 235 ? -24.277 -5.243 17.938 1.00 82.06 235 SER A O 1
ATOM 1850 N N . LYS A 1 236 ? -25.234 -6.272 16.186 1.00 88.94 236 LYS A N 1
ATOM 1851 C CA . LYS A 1 236 ? -25.848 -7.349 16.982 1.00 88.94 236 LYS A CA 1
ATOM 1852 C C . LYS A 1 236 ? -24.864 -8.419 17.464 1.00 88.94 236 LYS A C 1
ATOM 1854 O O . LYS A 1 236 ? -25.219 -9.183 18.355 1.00 88.94 236 LYS A O 1
ATOM 1859 N N . LEU A 1 237 ? -23.644 -8.486 16.918 1.00 83.31 237 LEU A N 1
ATOM 1860 C CA . LEU A 1 237 ? -22.649 -9.494 17.315 1.00 83.31 237 LEU A CA 1
ATOM 1861 C C . LEU A 1 237 ? -21.985 -9.184 18.673 1.00 83.31 237 LEU A C 1
ATOM 1863 O O . LEU A 1 237 ? -21.355 -10.057 19.270 1.00 83.31 237 LEU A O 1
ATOM 1867 N N . GLY A 1 238 ? -22.155 -7.962 19.188 1.00 89.44 238 GLY A N 1
ATOM 1868 C CA . GLY A 1 238 ? -21.531 -7.496 20.424 1.00 89.44 238 GLY A CA 1
ATOM 1869 C C . GLY A 1 238 ? -20.087 -7.025 20.223 1.00 89.44 238 GLY A C 1
ATOM 1870 O O . GLY A 1 238 ? -19.364 -7.478 19.335 1.00 89.44 238 GLY A O 1
ATOM 1871 N N . LEU A 1 239 ? -19.650 -6.087 21.069 1.00 88.06 239 LEU A N 1
ATOM 1872 C CA . LEU A 1 239 ? -18.349 -5.423 20.926 1.00 88.06 239 LEU A CA 1
ATOM 1873 C C . LEU A 1 239 ? -17.164 -6.395 21.054 1.00 88.06 239 LEU A C 1
ATOM 1875 O O . LEU A 1 239 ? -16.194 -6.278 20.311 1.00 88.06 239 LEU A O 1
ATOM 1879 N N . VAL A 1 240 ? -17.259 -7.380 21.953 1.00 89.81 240 VAL A N 1
ATOM 1880 C CA . VAL A 1 240 ? -16.203 -8.386 22.164 1.00 89.81 240 VAL A CA 1
ATOM 1881 C C . VAL A 1 240 ? -16.029 -9.274 20.931 1.00 89.81 240 VAL A C 1
ATOM 1883 O O . VAL A 1 240 ? -14.901 -9.502 20.502 1.00 89.81 240 VAL A O 1
ATOM 1886 N N . SER A 1 241 ? -17.125 -9.727 20.320 1.00 90.62 241 SER A N 1
ATOM 1887 C CA . SER A 1 241 ? -17.078 -10.556 19.109 1.00 90.62 241 SER A CA 1
ATOM 1888 C C . SER A 1 241 ? -16.499 -9.784 17.927 1.00 90.62 241 SER A C 1
ATOM 1890 O O . SER A 1 241 ? -15.651 -10.310 17.214 1.00 90.62 241 SER A O 1
ATOM 1892 N N . ASN A 1 242 ? -16.884 -8.513 17.763 1.00 90.75 242 ASN A N 1
ATOM 1893 C CA . ASN A 1 242 ? -16.304 -7.638 16.743 1.00 90.75 242 ASN A CA 1
ATOM 1894 C C . ASN A 1 242 ? -14.799 -7.407 16.966 1.00 90.75 242 ASN A C 1
ATOM 1896 O O . ASN A 1 242 ? -14.033 -7.412 16.005 1.00 90.75 242 ASN A O 1
ATOM 1900 N N . ALA A 1 243 ? -14.354 -7.265 18.219 1.00 90.25 243 ALA A N 1
ATOM 1901 C CA . ALA A 1 243 ? -12.934 -7.138 18.542 1.00 90.25 243 ALA A CA 1
ATOM 1902 C C . ALA A 1 243 ? -12.148 -8.429 18.251 1.00 90.25 243 ALA A C 1
ATOM 1904 O O . ALA A 1 243 ? -11.054 -8.365 17.692 1.00 90.25 243 ALA A O 1
ATOM 1905 N N . LEU A 1 244 ? -12.708 -9.600 18.577 1.00 92.12 244 LEU A N 1
ATOM 1906 C CA . LEU A 1 244 ? -12.096 -10.896 18.264 1.00 92.12 244 LEU A CA 1
ATOM 1907 C C . LEU A 1 244 ? -12.040 -11.161 16.754 1.00 92.12 244 LEU A C 1
ATOM 1909 O O . LEU A 1 244 ? -11.017 -11.637 16.266 1.00 92.12 244 LEU A O 1
ATOM 1913 N N . LEU A 1 245 ? -13.092 -10.808 16.009 1.00 92.62 245 LEU A N 1
ATOM 1914 C CA . LEU A 1 245 ? -13.110 -10.886 14.545 1.00 92.62 245 LEU A CA 1
ATOM 1915 C C . LEU A 1 245 ? -12.049 -9.976 13.924 1.00 92.62 245 LEU A C 1
ATOM 1917 O O . LEU A 1 245 ? -11.300 -10.419 13.055 1.00 92.62 245 LEU A O 1
ATOM 1921 N N . LEU A 1 246 ? -11.935 -8.734 14.404 1.00 92.69 246 LEU A N 1
ATOM 1922 C CA . LEU A 1 246 ? -10.895 -7.807 13.961 1.00 92.69 246 LEU A CA 1
ATOM 1923 C C . LEU A 1 246 ? -9.493 -8.358 14.260 1.00 92.69 246 LEU A C 1
ATOM 1925 O O . LEU A 1 246 ? -8.624 -8.319 13.393 1.00 92.69 246 LEU A O 1
ATOM 1929 N N . LEU A 1 247 ? -9.274 -8.907 15.458 1.00 93.69 247 LEU A N 1
ATOM 1930 C CA . LEU A 1 247 ? -7.997 -9.513 15.835 1.00 93.69 247 LEU A CA 1
ATOM 1931 C C . LEU A 1 247 ? -7.652 -10.709 14.935 1.00 93.69 247 LEU A C 1
ATOM 1933 O O . LEU A 1 247 ? -6.537 -10.786 14.422 1.00 93.69 247 LEU A O 1
ATOM 1937 N N . GLY A 1 248 ? -8.606 -11.615 14.704 1.00 91.81 248 GLY A N 1
ATOM 1938 C CA . GLY A 1 248 ? -8.426 -12.769 13.821 1.00 91.81 248 GLY A CA 1
ATOM 1939 C C . GLY A 1 248 ? -8.123 -12.361 12.378 1.00 91.81 248 GLY A C 1
ATOM 1940 O O . GLY A 1 248 ? -7.216 -12.909 11.754 1.00 91.81 248 GLY A O 1
ATOM 1941 N N . PHE A 1 249 ? -8.816 -11.339 11.874 1.00 94.06 249 PHE A N 1
ATOM 1942 C CA . PHE A 1 249 ? -8.561 -10.758 10.559 1.00 94.06 249 PHE A CA 1
ATOM 1943 C C . PHE A 1 249 ? -7.146 -10.171 10.450 1.00 94.06 249 PHE A C 1
ATOM 1945 O O . PHE A 1 249 ? -6.427 -10.464 9.494 1.00 94.06 249 PHE A O 1
ATOM 1952 N N . MET A 1 250 ? -6.705 -9.414 11.459 1.00 94.69 250 MET A N 1
ATOM 1953 C CA . MET A 1 250 ? -5.353 -8.846 11.505 1.00 94.69 250 MET A CA 1
ATOM 1954 C C . MET A 1 250 ? -4.269 -9.928 11.539 1.00 94.69 250 MET A C 1
ATOM 1956 O O . MET A 1 250 ? -3.286 -9.826 10.808 1.00 94.69 250 MET A O 1
ATOM 1960 N N . ILE A 1 251 ? -4.452 -10.987 12.336 1.00 95.19 251 ILE A N 1
ATOM 1961 C CA . ILE A 1 251 ? -3.524 -12.129 12.375 1.00 95.19 251 ILE A CA 1
ATOM 1962 C C . ILE A 1 251 ? -3.452 -12.809 11.005 1.00 95.19 251 ILE A C 1
ATOM 1964 O O . ILE A 1 251 ? -2.360 -13.126 10.539 1.00 95.19 251 ILE A O 1
ATOM 1968 N N . ASN A 1 252 ? -4.588 -12.995 10.330 1.00 94.81 252 ASN A N 1
ATOM 1969 C CA . ASN A 1 252 ? -4.623 -13.615 9.008 1.00 94.81 252 ASN A CA 1
ATOM 1970 C C . ASN A 1 252 ? -3.890 -12.768 7.953 1.00 94.81 252 ASN A C 1
ATOM 1972 O O . ASN A 1 252 ? -3.107 -13.304 7.171 1.00 94.81 252 ASN A O 1
ATOM 1976 N N . ILE A 1 253 ? -4.068 -11.441 7.975 1.00 95.25 253 ILE A N 1
ATOM 1977 C CA . ILE A 1 253 ? -3.301 -10.517 7.123 1.00 95.25 253 ILE A CA 1
ATOM 1978 C C . ILE A 1 253 ? -1.808 -10.613 7.423 1.00 95.25 253 ILE A C 1
ATOM 1980 O O . ILE A 1 253 ? -1.009 -10.670 6.491 1.00 95.25 253 ILE A O 1
ATOM 1984 N N . LEU A 1 254 ? -1.415 -10.639 8.699 1.00 95.56 254 LEU A N 1
ATOM 1985 C CA . LEU A 1 254 ? -0.010 -10.759 9.081 1.00 95.56 254 LEU A CA 1
ATOM 1986 C C . LEU A 1 254 ? 0.586 -12.075 8.583 1.00 95.56 254 LEU A C 1
ATOM 1988 O O . LEU A 1 254 ? 1.631 -12.044 7.949 1.00 95.56 254 LEU A O 1
ATOM 1992 N N . LEU A 1 255 ? -0.094 -13.205 8.785 1.00 94.25 255 LEU A N 1
ATOM 1993 C CA . LEU A 1 255 ? 0.365 -14.511 8.310 1.00 94.25 255 LEU A CA 1
ATOM 1994 C C . LEU A 1 255 ? 0.496 -14.555 6.786 1.00 94.25 255 LEU A C 1
ATOM 1996 O O . LEU A 1 255 ? 1.519 -15.012 6.279 1.00 94.25 255 LEU A O 1
ATOM 2000 N N . GLN A 1 256 ? -0.496 -14.049 6.050 1.00 95.38 256 GLN A N 1
ATOM 2001 C CA . GLN A 1 256 ? -0.423 -13.981 4.590 1.00 95.38 256 GLN A CA 1
ATOM 2002 C C . GLN A 1 256 ? 0.674 -13.031 4.113 1.00 95.38 256 GLN A C 1
ATOM 2004 O O . GLN A 1 256 ? 1.413 -13.368 3.195 1.00 95.38 256 GLN A O 1
ATOM 2009 N N . SER A 1 257 ? 0.826 -11.876 4.758 1.00 95.06 257 SER A N 1
ATOM 2010 C CA . SER A 1 257 ? 1.885 -10.915 4.456 1.00 95.06 257 SER A CA 1
ATOM 2011 C C . SER A 1 257 ? 3.265 -11.514 4.717 1.00 95.06 257 SER A C 1
ATOM 2013 O O . SER A 1 257 ? 4.136 -11.434 3.858 1.00 95.06 257 SER A O 1
ATOM 2015 N N . THR A 1 258 ? 3.461 -12.194 5.851 1.00 94.06 258 THR A N 1
ATOM 2016 C CA . THR A 1 258 ? 4.700 -12.912 6.167 1.00 94.06 258 THR A CA 1
ATOM 2017 C C . THR A 1 258 ? 4.956 -14.037 5.175 1.00 94.06 258 THR A C 1
ATOM 2019 O O . THR A 1 258 ? 6.091 -14.201 4.744 1.00 94.06 258 THR A O 1
ATOM 2022 N N . PHE A 1 259 ? 3.929 -14.782 4.764 1.00 94.50 259 PHE A N 1
ATOM 2023 C CA . PHE A 1 259 ? 4.063 -15.807 3.734 1.00 94.50 259 PHE A CA 1
ATOM 2024 C C . PHE A 1 259 ? 4.478 -15.202 2.387 1.00 94.50 259 PHE A C 1
ATOM 2026 O O . PHE A 1 259 ? 5.452 -15.653 1.795 1.00 94.50 259 PHE A O 1
ATOM 2033 N N . CYS A 1 260 ? 3.808 -14.141 1.929 1.00 95.19 260 CYS A N 1
ATOM 2034 C CA . CYS A 1 260 ? 4.178 -13.422 0.711 1.00 95.19 260 CYS A CA 1
ATOM 2035 C C . CYS A 1 260 ? 5.594 -12.848 0.799 1.00 95.19 260 CYS A C 1
ATOM 2037 O O . CYS A 1 260 ? 6.364 -12.975 -0.147 1.00 95.19 260 CYS A O 1
ATOM 2039 N N . TYR A 1 261 ? 5.956 -12.258 1.937 1.00 92.75 261 TYR A N 1
ATOM 2040 C CA . TYR A 1 261 ? 7.296 -11.748 2.193 1.00 92.75 261 TYR A CA 1
ATOM 2041 C C . TYR A 1 261 ? 8.331 -12.869 2.121 1.00 92.75 261 TYR A C 1
ATOM 2043 O O . TYR A 1 261 ? 9.333 -12.727 1.433 1.00 92.75 261 TYR A O 1
ATOM 2051 N N . LEU A 1 262 ? 8.067 -14.007 2.764 1.00 89.06 262 LEU A N 1
ATOM 2052 C CA . LEU A 1 262 ? 8.948 -15.167 2.742 1.00 89.06 262 LEU A CA 1
ATOM 2053 C C . LEU A 1 262 ? 9.096 -15.698 1.316 1.00 89.06 262 LEU A C 1
ATOM 2055 O O . LEU A 1 262 ? 10.219 -15.899 0.884 1.00 89.06 262 LEU A O 1
ATOM 2059 N N . VAL A 1 263 ? 8.008 -15.839 0.554 1.00 91.56 263 VAL A N 1
ATOM 2060 C CA . VAL A 1 263 ? 8.041 -16.282 -0.852 1.00 91.56 263 VAL A CA 1
ATOM 2061 C C . VAL A 1 263 ? 8.815 -15.309 -1.747 1.00 91.56 263 VAL A C 1
ATOM 2063 O O . VAL A 1 263 ? 9.558 -15.753 -2.617 1.00 91.56 263 VAL A O 1
ATOM 2066 N N . LEU A 1 264 ? 8.676 -13.998 -1.536 1.00 88.88 264 LEU A N 1
ATOM 2067 C CA . LEU A 1 264 ? 9.399 -12.981 -2.308 1.00 88.88 264 LEU A CA 1
ATOM 2068 C C . LEU A 1 264 ? 10.875 -12.871 -1.913 1.00 88.88 264 LEU A C 1
ATOM 2070 O O . LEU A 1 264 ? 11.709 -12.540 -2.753 1.00 88.88 264 LEU A O 1
ATOM 2074 N N . TYR A 1 265 ? 11.201 -13.123 -0.646 1.00 84.69 265 TYR A N 1
ATOM 2075 C CA . TYR A 1 265 ? 12.529 -12.871 -0.090 1.00 84.69 265 TYR A CA 1
ATOM 2076 C C . TYR A 1 265 ? 13.405 -14.131 -0.009 1.00 84.69 265 TYR A C 1
ATOM 2078 O O . TYR A 1 265 ? 14.630 -14.019 -0.040 1.00 84.69 265 TYR A O 1
ATOM 2086 N N . LEU A 1 266 ? 12.817 -15.337 0.004 1.00 80.62 266 LEU A N 1
ATOM 2087 C CA . LEU A 1 266 ? 13.555 -16.609 -0.088 1.00 80.62 266 LEU A CA 1
ATOM 2088 C C . LEU A 1 266 ? 14.492 -16.668 -1.305 1.00 80.62 266 LEU A C 1
ATOM 2090 O O . LEU A 1 266 ? 15.643 -17.063 -1.122 1.00 80.62 266 LEU A O 1
ATOM 2094 N N . PRO A 1 267 ? 14.058 -16.260 -2.516 1.00 77.06 267 PRO A N 1
ATOM 2095 C CA . PRO A 1 267 ? 14.920 -16.246 -3.696 1.00 77.06 267 PRO A CA 1
ATOM 2096 C C . PRO A 1 267 ? 16.069 -15.237 -3.609 1.00 77.06 267 PRO A C 1
ATOM 2098 O O . PRO A 1 267 ? 17.041 -15.368 -4.340 1.00 77.06 267 PRO A O 1
ATOM 2101 N N . HIS A 1 268 ? 15.959 -14.225 -2.742 1.00 76.50 268 HIS A N 1
ATOM 2102 C CA . HIS A 1 268 ? 16.971 -13.180 -2.592 1.00 76.50 268 HIS A CA 1
ATOM 2103 C C . HIS A 1 268 ? 17.993 -13.458 -1.484 1.00 76.50 268 HIS A C 1
ATOM 2105 O O . HIS A 1 268 ? 19.118 -12.981 -1.588 1.00 76.50 268 HIS A O 1
ATOM 2111 N N . ILE A 1 269 ? 17.632 -14.203 -0.431 1.00 76.62 269 ILE A N 1
ATOM 2112 C CA . ILE A 1 269 ? 18.573 -14.560 0.649 1.00 76.62 269 ILE A CA 1
ATOM 2113 C C . ILE A 1 269 ? 19.502 -15.702 0.230 1.00 76.62 269 ILE A C 1
ATOM 2115 O O . ILE A 1 269 ? 20.657 -15.741 0.649 1.00 76.62 269 ILE A O 1
ATOM 2119 N N . GLY A 1 270 ? 18.994 -16.665 -0.538 1.00 65.75 270 GLY A N 1
ATOM 2120 C CA . GLY A 1 270 ? 19.782 -17.801 -0.986 1.00 65.75 270 GLY A CA 1
ATOM 2121 C C . GLY A 1 270 ? 20.169 -17.648 -2.446 1.00 65.75 270 GLY A C 1
ATOM 2122 O O . GLY A 1 270 ? 19.318 -17.836 -3.312 1.00 65.75 270 GLY A O 1
ATOM 2123 N N . ASP A 1 271 ? 21.464 -17.494 -2.731 1.00 62.06 271 ASP A N 1
ATOM 2124 C CA . ASP A 1 271 ? 22.035 -17.783 -4.063 1.00 62.06 271 ASP A CA 1
ATOM 2125 C C . ASP A 1 271 ? 21.728 -19.233 -4.532 1.00 62.06 271 ASP A C 1
ATOM 2127 O O . ASP A 1 271 ? 22.031 -19.626 -5.656 1.00 62.06 271 ASP A O 1
ATOM 2131 N N . SER A 1 272 ? 21.088 -20.040 -3.680 1.00 55.81 272 SER A N 1
ATOM 2132 C CA . SER A 1 272 ? 20.556 -21.384 -3.911 1.00 55.81 272 SER A CA 1
ATOM 2133 C C . SER A 1 272 ? 19.390 -21.466 -4.908 1.00 55.81 272 SER A C 1
ATOM 2135 O O . SER A 1 272 ? 19.071 -22.566 -5.350 1.00 55.81 272 SER A O 1
ATOM 2137 N N . TYR A 1 273 ? 18.760 -20.347 -5.294 1.00 57.66 273 TYR A N 1
ATOM 2138 C CA . TYR A 1 273 ? 17.896 -20.281 -6.492 1.00 57.66 273 TYR A CA 1
ATOM 2139 C C . TYR A 1 273 ? 18.716 -19.982 -7.762 1.00 57.66 273 TYR A C 1
ATOM 2141 O O . TYR A 1 273 ? 18.270 -19.319 -8.698 1.00 57.66 273 TYR A O 1
ATOM 2149 N N . THR A 1 274 ? 19.945 -20.488 -7.800 1.00 62.34 274 THR A N 1
ATOM 2150 C CA . THR A 1 274 ? 20.734 -20.639 -9.019 1.00 62.34 274 THR A CA 1
ATOM 2151 C C . THR A 1 274 ? 20.005 -21.582 -9.982 1.00 62.34 274 THR A C 1
ATOM 2153 O O . THR A 1 274 ? 19.238 -22.451 -9.562 1.00 62.34 274 THR A O 1
ATOM 2156 N N . SER A 1 275 ? 20.234 -21.411 -11.290 1.00 67.88 275 SER A N 1
ATOM 2157 C CA . SER A 1 275 ? 19.663 -22.261 -12.355 1.00 67.88 275 SER A CA 1
ATOM 2158 C C . SER A 1 275 ? 19.764 -23.760 -12.032 1.00 67.88 275 SER A C 1
ATOM 2160 O O . SER A 1 275 ? 18.845 -24.517 -12.337 1.00 67.88 275 SER A O 1
ATOM 2162 N N . ASP A 1 276 ? 20.831 -24.155 -11.336 1.00 74.25 276 ASP A N 1
ATOM 2163 C CA . ASP A 1 276 ? 21.114 -25.525 -10.911 1.00 74.25 276 ASP A CA 1
ATOM 2164 C C . ASP A 1 276 ? 20.048 -26.103 -9.963 1.00 74.25 276 ASP A C 1
ATOM 2166 O O . ASP A 1 276 ? 19.621 -27.240 -10.149 1.00 74.25 276 ASP A O 1
ATOM 2170 N N . GLY A 1 277 ? 19.524 -25.319 -9.012 1.00 73.88 277 GLY A N 1
ATOM 2171 C CA . GLY A 1 277 ? 18.468 -25.779 -8.098 1.00 73.88 277 GLY A CA 1
ATOM 2172 C C . GLY A 1 277 ? 17.131 -26.032 -8.809 1.00 73.88 277 GLY A C 1
ATOM 2173 O O . GLY A 1 277 ? 16.394 -26.963 -8.475 1.00 73.88 277 GLY A O 1
ATOM 2174 N N . ILE A 1 278 ? 16.836 -25.240 -9.845 1.00 80.06 278 ILE A N 1
ATOM 2175 C CA . ILE A 1 278 ? 15.661 -25.434 -10.709 1.00 80.06 278 ILE A CA 1
ATOM 2176 C C . ILE A 1 278 ? 15.851 -26.677 -11.596 1.00 80.06 278 ILE A C 1
ATOM 2178 O O . ILE A 1 278 ? 14.897 -27.432 -11.825 1.00 80.06 278 ILE A O 1
ATOM 2182 N N . GLU A 1 279 ? 17.072 -26.914 -12.081 1.00 83.88 279 GLU A N 1
ATOM 2183 C CA . GLU A 1 279 ? 17.433 -28.093 -12.873 1.00 83.88 279 GLU A CA 1
ATOM 2184 C C . GLU A 1 279 ? 17.309 -29.388 -12.048 1.00 83.88 279 GLU A C 1
ATOM 2186 O O . GLU A 1 279 ? 16.719 -30.366 -12.520 1.00 83.88 279 GLU A O 1
ATOM 2191 N N . ASP A 1 280 ? 17.774 -29.375 -10.795 1.00 82.69 280 ASP A N 1
ATOM 2192 C CA . ASP A 1 280 ? 17.684 -30.503 -9.862 1.00 82.69 280 ASP A CA 1
ATOM 2193 C C . ASP A 1 280 ? 16.236 -30.825 -9.481 1.00 82.69 280 ASP A C 1
ATOM 2195 O O . ASP A 1 280 ? 15.834 -31.994 -9.494 1.00 82.69 280 ASP A O 1
ATOM 2199 N N . PHE A 1 281 ? 15.403 -29.805 -9.249 1.00 82.88 281 PHE A N 1
ATOM 2200 C CA . PHE A 1 281 ? 13.974 -30.013 -9.006 1.00 82.88 281 PHE A CA 1
ATOM 2201 C C . PHE A 1 281 ? 13.266 -30.624 -10.228 1.00 82.88 281 PHE A C 1
ATOM 2203 O O . PHE A 1 281 ? 12.492 -31.577 -10.095 1.00 82.88 281 PHE A O 1
ATOM 2210 N N . ARG A 1 282 ? 13.576 -30.154 -11.449 1.00 87.62 282 ARG A N 1
ATOM 2211 C CA . ARG A 1 282 ? 13.073 -30.777 -12.692 1.00 87.62 282 ARG A CA 1
ATOM 2212 C C . ARG A 1 282 ? 13.548 -32.217 -12.862 1.00 87.62 282 ARG A C 1
ATOM 2214 O O . ARG A 1 282 ? 12.838 -33.018 -13.474 1.00 87.62 282 ARG A O 1
ATOM 2221 N N . ARG A 1 283 ? 14.763 -32.534 -12.411 1.00 90.00 283 ARG A N 1
ATOM 2222 C CA . ARG A 1 283 ? 15.341 -33.881 -12.490 1.00 90.00 283 ARG A CA 1
ATOM 2223 C C . ARG A 1 283 ? 14.640 -34.833 -11.526 1.00 90.00 283 ARG A C 1
ATOM 2225 O O . ARG A 1 283 ? 14.279 -35.931 -11.934 1.00 90.00 283 ARG A O 1
ATOM 2232 N N . TRP A 1 284 ? 14.375 -34.388 -10.299 1.00 92.19 284 TRP A N 1
ATOM 2233 C CA . TRP A 1 284 ? 13.581 -35.136 -9.325 1.00 92.19 284 TRP A CA 1
ATOM 2234 C C . TRP A 1 284 ? 12.154 -35.389 -9.830 1.00 92.19 284 TRP A C 1
ATOM 2236 O O . TRP A 1 284 ? 11.711 -36.535 -9.854 1.00 92.19 284 TRP A O 1
ATOM 2246 N N . TYR A 1 285 ? 11.464 -34.357 -10.331 1.00 88.19 285 TYR A N 1
ATOM 2247 C CA . TYR A 1 285 ? 10.090 -34.492 -10.833 1.00 88.19 285 TYR A CA 1
ATOM 2248 C C . TYR A 1 285 ? 9.985 -35.499 -11.990 1.00 88.19 285 TYR A C 1
ATOM 2250 O O . TYR A 1 285 ? 9.102 -36.352 -11.990 1.00 88.19 285 TYR A O 1
ATOM 2258 N N . ARG A 1 286 ? 10.934 -35.467 -12.938 1.00 93.69 286 ARG A N 1
ATOM 2259 C CA . ARG A 1 286 ? 10.999 -36.434 -14.050 1.00 93.69 286 ARG A CA 1
ATOM 2260 C C . ARG A 1 286 ? 11.298 -37.871 -13.625 1.00 93.69 286 ARG A C 1
ATOM 2262 O O . ARG A 1 286 ? 10.931 -38.774 -14.358 1.00 93.69 286 ARG A O 1
ATOM 2269 N N . ASN A 1 287 ? 11.977 -38.076 -12.499 1.00 92.00 287 ASN A N 1
ATOM 2270 C CA . ASN A 1 287 ? 12.272 -39.414 -11.979 1.00 92.00 287 ASN A CA 1
ATOM 2271 C C . ASN A 1 287 ? 11.145 -39.981 -11.100 1.00 92.00 287 ASN A C 1
ATOM 2273 O O . ASN A 1 287 ? 11.181 -41.165 -10.774 1.00 92.00 287 ASN A O 1
ATOM 2277 N N . THR A 1 288 ? 10.200 -39.142 -10.665 1.00 86.44 288 THR A N 1
ATOM 2278 C CA . THR A 1 288 ? 9.116 -39.535 -9.746 1.00 86.44 288 THR A CA 1
ATOM 2279 C C . THR A 1 288 ? 7.765 -39.687 -10.461 1.00 86.44 288 THR A C 1
ATOM 2281 O O . THR A 1 288 ? 6.859 -40.318 -9.918 1.00 86.44 288 THR A O 1
ATOM 2284 N N . SER A 1 289 ? 7.632 -39.116 -11.665 1.00 65.88 289 SER A N 1
ATOM 2285 C CA . SER A 1 289 ? 6.552 -39.390 -12.626 1.00 65.88 289 SER A CA 1
ATOM 2286 C C . SER A 1 289 ? 6.892 -40.580 -13.514 1.00 65.88 289 SER A C 1
ATOM 2288 O O . SER A 1 289 ? 5.913 -41.153 -14.041 1.00 65.88 289 SER A O 1
#